Protein AF-A0AAN1WG29-F1 (afdb_monomer)

Solvent-accessible surface area (backbone atoms only — not comparable to full-atom values): 11960 Å² total; per-residue (Å²): 132,58,78,64,59,59,53,51,53,55,51,52,48,54,50,50,53,50,53,50,51,53,50,54,50,50,54,51,52,54,52,49,53,51,50,51,51,51,52,50,51,51,46,50,51,45,47,48,24,42,68,59,35,37,41,53,46,34,52,52,52,53,50,47,53,57,53,48,54,52,50,38,54,74,70,43,64,96,60,71,86,59,70,84,28,89,95,60,60,64,52,74,68,47,50,49,51,48,54,50,44,40,66,72,49,50,48,60,52,44,53,50,46,50,47,37,54,70,76,34,55,85,53,54,88,57,99,60,87,55,65,43,59,52,41,40,48,47,18,54,57,32,34,54,64,41,53,55,36,47,76,73,71,43,69,92,58,90,71,42,84,38,69,80,47,75,60,33,55,59,52,30,48,53,51,39,53,51,44,55,52,49,50,34,45,43,96,61,76,49,76,86,70,64,84,79,74,80,79,68,83,86,80,74,76,89,85,132

pLDDT: mean 89.12, std 15.4, range [35.44, 98.69]

Radius of gyration: 30.15 Å; Cα contacts (8 Å, |Δi|>4): 117; chains: 1; bounding box: 68×54×98 Å

Organism: NCBI:txid2721545

Foldseek 3Di:
DDPVVVVVVVVVVVVVVVVVVVVVVVVVVVVVVVVVVVLVVLLVLLVCLCPQALVLLLVLVVCVVVVLVVLCCVLPNPPDNDQDDPVDGHDPVSLVSLQCCCVPRVLVSLVVNLCSCVVVVVSDPDPDDDPLSVLSNQQSVQCPVVVVCVVVVRNVDRGGPGDNRPVNNVVSVVVSVVSVVVSCVSVPVDDDPDPVPPPDDDPPDDDD

Mean predicted aligned error: 9.09 Å

Secondary structure (DSSP, 8-state):
--HHHHHHHHHHHHHHHHHHHHHHHHHHHHHHHHHHHHHHHHHHHHHHIIIIIIHHHHHHHHHHHHHHHHHHHHHSTTS-S-SS-SSSPPPHHHHHHHHHHIIIIIHHHHHHHHHHHHHSGGG-SSSS--HHHHHHHHHHHHHHHHHHHHHTT--S--S-SS---THHHHHHHHHHHHHHHHHHHTTTSS----GGGS----------

Nearest PDB structures (foldseek):
  3ja6-assembly1_I  TM=2.939E-01  e=7.516E+00  Escherichia coli
  7tdz-assembly1_P  TM=1.877E-01  e=9.226E+00  Xenopus laevis

Structure (mmCIF, N/CA/C/O backbone):
data_AF-A0AAN1WG29-F1
#
_entry.id   AF-A0AAN1WG29-F1
#
loop_
_atom_site.group_PDB
_atom_site.id
_atom_site.type_symbol
_atom_site.label_atom_id
_atom_site.label_alt_id
_atom_site.label_comp_id
_atom_site.label_asym_id
_atom_site.label_entity_id
_atom_site.label_seq_id
_atom_site.pdbx_PDB_ins_code
_atom_site.Cartn_x
_atom_site.Cartn_y
_atom_site.Cartn_z
_atom_site.occupancy
_atom_site.B_iso_or_equiv
_atom_site.auth_seq_id
_atom_site.auth_comp_id
_atom_site.auth_asym_id
_atom_site.auth_atom_id
_atom_site.pdbx_PDB_model_num
ATOM 1 N N . MET A 1 1 ? -47.531 -7.592 65.667 1.00 59.31 1 MET A N 1
ATOM 2 C CA . MET A 1 1 ? -46.263 -8.022 65.046 1.00 59.31 1 MET A CA 1
ATOM 3 C C . MET A 1 1 ? -45.333 -8.405 66.181 1.00 59.31 1 MET A C 1
ATOM 5 O O . MET A 1 1 ? -45.176 -7.581 67.075 1.00 59.31 1 MET A O 1
ATOM 9 N N . SER A 1 2 ? -44.831 -9.638 66.239 1.00 76.25 2 SER A N 1
ATOM 10 C CA . SER A 1 2 ? -43.888 -10.025 67.298 1.00 76.25 2 SER A CA 1
ATOM 11 C C . SER A 1 2 ? -42.500 -9.435 67.002 1.00 76.25 2 SER A C 1
ATOM 13 O O . SER A 1 2 ? -42.156 -9.240 65.839 1.00 76.25 2 SER A O 1
ATOM 15 N N . ASP A 1 3 ? -41.681 -9.167 68.024 1.00 77.56 3 ASP A N 1
ATOM 16 C CA . ASP A 1 3 ? -40.286 -8.689 67.878 1.00 77.56 3 ASP A CA 1
ATOM 17 C C . ASP A 1 3 ? -39.428 -9.622 66.986 1.00 77.56 3 ASP A C 1
ATOM 19 O O . ASP A 1 3 ? -38.442 -9.218 66.369 1.00 77.56 3 ASP A O 1
ATOM 23 N N . ASN A 1 4 ? -39.844 -10.885 66.857 1.00 77.00 4 ASN A N 1
ATOM 24 C CA . ASN A 1 4 ? -39.218 -11.862 65.975 1.00 77.00 4 ASN A CA 1
ATOM 25 C C . ASN A 1 4 ? -39.507 -11.570 64.492 1.00 77.00 4 ASN A C 1
ATOM 27 O O . ASN A 1 4 ? -38.593 -11.597 63.669 1.00 77.00 4 ASN A O 1
ATOM 31 N N . ASP A 1 5 ? -40.747 -11.204 64.154 1.00 79.69 5 ASP A N 1
ATOM 32 C CA . ASP A 1 5 ? -41.143 -10.835 62.787 1.00 79.69 5 ASP A CA 1
ATOM 33 C C . ASP A 1 5 ? -40.380 -9.592 62.308 1.00 79.69 5 ASP A C 1
ATOM 35 O O . ASP A 1 5 ? -39.986 -9.503 61.142 1.00 79.69 5 ASP A O 1
ATOM 39 N N . GLU A 1 6 ? -40.112 -8.652 63.225 1.00 82.00 6 GLU A N 1
ATOM 40 C CA . GLU A 1 6 ? -39.342 -7.444 62.933 1.00 82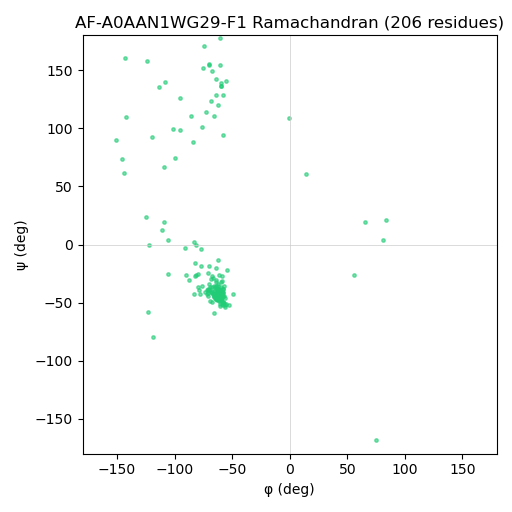.00 6 GLU A CA 1
ATOM 41 C C . GLU A 1 6 ? -37.874 -7.758 62.576 1.00 82.00 6 GLU A C 1
ATOM 43 O O . GLU A 1 6 ? -37.295 -7.176 61.655 1.00 82.00 6 GLU A O 1
ATOM 48 N N . LYS A 1 7 ? -37.260 -8.715 63.273 1.00 83.38 7 LYS A N 1
ATOM 49 C CA . LYS A 1 7 ? -35.884 -9.150 62.987 1.00 83.38 7 LYS A CA 1
ATOM 50 C C . LYS A 1 7 ? -35.804 -9.927 61.673 1.00 83.38 7 LYS A C 1
ATOM 52 O O . LYS A 1 7 ? -34.864 -9.722 60.903 1.00 83.38 7 LYS A O 1
ATOM 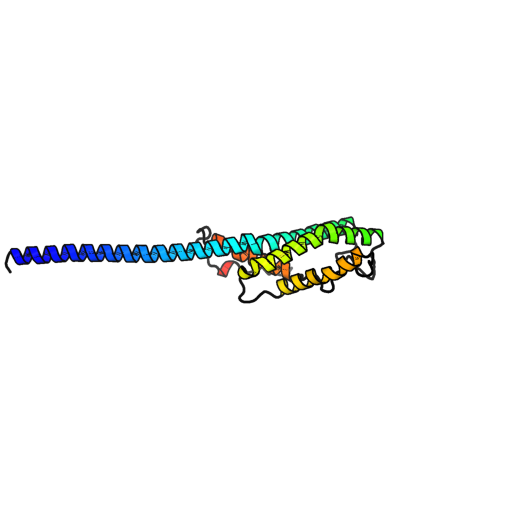57 N N . HIS A 1 8 ? -36.805 -10.759 61.379 1.00 85.12 8 HIS A N 1
ATOM 58 C CA . HIS A 1 8 ? -36.848 -11.547 60.148 1.00 85.12 8 HIS A CA 1
ATOM 59 C C . HIS A 1 8 ? -36.956 -10.680 58.882 1.00 85.12 8 HIS A C 1
ATOM 61 O O . HIS A 1 8 ? -36.189 -10.906 57.945 1.00 85.12 8 HIS A O 1
ATOM 67 N N . TRP A 1 9 ? -37.821 -9.655 58.833 1.00 86.50 9 TRP A N 1
ATOM 68 C CA . TRP A 1 9 ? -37.918 -8.818 57.621 1.00 86.50 9 TRP A CA 1
ATOM 69 C C . TRP A 1 9 ? -36.668 -7.949 57.403 1.00 86.50 9 TRP A C 1
ATOM 71 O O . TRP A 1 9 ? -36.206 -7.827 56.269 1.00 86.50 9 TRP A O 1
ATOM 81 N N . LYS A 1 10 ? -36.063 -7.406 58.474 1.00 89.31 10 LYS A N 1
ATOM 82 C CA . LYS A 1 10 ? -34.800 -6.646 58.389 1.00 89.31 10 LYS A CA 1
ATOM 83 C C . LYS A 1 10 ? -33.668 -7.500 57.813 1.00 89.31 10 LYS A C 1
ATOM 85 O O . LYS A 1 10 ? -32.910 -7.030 56.964 1.00 89.31 10 LYS A O 1
ATOM 90 N N . PHE A 1 11 ? -33.585 -8.764 58.227 1.00 91.31 11 PHE A N 1
ATOM 91 C CA . PHE A 1 11 ? -32.620 -9.724 57.693 1.00 91.31 11 PHE A CA 1
ATOM 92 C C . PHE A 1 11 ? -32.862 -10.027 56.206 1.00 91.31 11 PHE A C 1
ATOM 94 O O . PHE A 1 11 ? -31.927 -9.962 55.406 1.00 91.31 11 PHE A O 1
ATOM 101 N N . ILE A 1 12 ? -34.118 -10.273 55.813 1.00 92.69 12 ILE A N 1
ATOM 102 C CA . ILE A 1 12 ? -34.494 -10.517 54.409 1.00 92.69 12 ILE A CA 1
ATOM 103 C C . ILE A 1 12 ? -34.131 -9.318 53.527 1.00 92.69 12 ILE A C 1
ATOM 105 O O . ILE A 1 12 ? -33.589 -9.504 52.435 1.00 92.69 12 ILE A O 1
ATOM 109 N N . ILE A 1 13 ? -34.371 -8.090 53.994 1.00 93.81 13 ILE A N 1
ATOM 110 C CA . ILE A 1 13 ? -33.994 -6.883 53.250 1.00 93.81 13 ILE A CA 1
ATOM 111 C C . ILE A 1 13 ? -32.486 -6.772 53.098 1.00 93.81 13 ILE A C 1
ATOM 113 O O . ILE A 1 13 ? -32.018 -6.507 51.995 1.00 93.81 13 ILE A O 1
ATOM 117 N N . SER A 1 14 ? -31.716 -6.996 54.162 1.00 94.12 14 SER A N 1
ATOM 118 C CA . SER A 1 14 ? -30.255 -6.912 54.096 1.00 94.12 14 SER A CA 1
ATOM 119 C C . SER A 1 14 ? -29.667 -7.895 53.074 1.00 94.12 14 SER A C 1
ATOM 121 O O . SER A 1 14 ? -28.837 -7.505 52.245 1.00 94.12 14 SER A O 1
ATOM 123 N N . ILE A 1 15 ? -30.152 -9.141 53.059 1.00 95.38 15 ILE A N 1
ATOM 124 C CA . ILE A 1 15 ? -29.756 -10.136 52.052 1.00 95.38 15 ILE A CA 1
ATOM 125 C C . ILE A 1 15 ? -30.181 -9.688 50.655 1.00 95.38 15 ILE A C 1
ATOM 127 O O . ILE A 1 15 ? -29.366 -9.712 49.736 1.00 95.38 15 ILE A O 1
ATOM 131 N N . SER A 1 16 ? -31.428 -9.242 50.495 1.00 94.00 16 SER A N 1
ATOM 132 C CA . SER A 1 16 ? -31.955 -8.805 49.197 1.00 94.00 16 SER A CA 1
ATOM 133 C C . SER A 1 16 ? -31.134 -7.652 48.619 1.00 94.00 16 SER A C 1
ATOM 135 O O . SER A 1 16 ? -30.743 -7.699 47.457 1.00 94.00 16 SER A O 1
ATOM 137 N N . VAL A 1 17 ? -30.794 -6.654 49.440 1.00 95.62 17 VAL A N 1
ATOM 138 C CA . VAL A 1 17 ? -29.927 -5.531 49.051 1.00 95.62 17 VAL A CA 1
ATOM 139 C C . VAL A 1 17 ? -28.546 -6.032 48.627 1.00 95.62 17 VAL A C 1
ATOM 141 O O . VAL A 1 17 ? -28.038 -5.606 47.594 1.00 95.62 17 VAL A O 1
ATOM 144 N N . THR A 1 18 ? -27.959 -6.970 49.372 1.00 95.38 18 THR A N 1
ATOM 145 C CA . THR A 1 18 ? -26.638 -7.536 49.052 1.00 95.38 18 THR A CA 1
ATOM 146 C C . THR A 1 18 ? -26.654 -8.287 47.720 1.00 95.38 18 THR A C 1
ATOM 148 O O . THR A 1 18 ? -25.775 -8.081 46.885 1.00 95.38 18 THR A O 1
ATOM 151 N N . VAL A 1 19 ? -27.675 -9.116 47.487 1.00 96.12 19 VAL A N 1
ATOM 152 C CA . VAL A 1 19 ? -27.849 -9.869 46.236 1.00 96.12 19 VAL A CA 1
ATOM 153 C C . VAL A 1 19 ? -28.052 -8.923 45.054 1.00 96.12 19 VAL A C 1
ATOM 155 O O . VAL A 1 19 ? -27.412 -9.098 44.019 1.00 96.12 19 VAL A O 1
ATOM 158 N N . ILE A 1 20 ? -28.887 -7.891 45.212 1.00 96.44 20 ILE A N 1
ATOM 159 C CA . ILE A 1 20 ? -29.123 -6.886 44.168 1.00 96.44 20 ILE A CA 1
ATOM 160 C C . ILE A 1 20 ? -27.830 -6.131 43.847 1.00 96.44 20 ILE A C 1
ATOM 162 O O . ILE A 1 20 ? -27.490 -5.985 42.677 1.00 96.44 20 ILE A O 1
ATOM 166 N N . LEU A 1 21 ? -27.075 -5.692 44.858 1.00 95.50 21 LEU A N 1
ATOM 167 C CA . LEU A 1 21 ? -25.802 -4.997 44.651 1.00 95.50 21 LEU A CA 1
ATOM 168 C C . LEU A 1 21 ? -24.771 -5.884 43.946 1.00 95.50 21 LEU A C 1
ATOM 170 O O . LEU A 1 21 ? -24.127 -5.428 43.002 1.00 95.50 21 LEU A O 1
ATOM 174 N N . ALA A 1 22 ? -24.645 -7.148 44.356 1.00 95.12 22 ALA A N 1
ATOM 175 C CA . ALA A 1 22 ? -23.754 -8.106 43.707 1.00 95.12 22 ALA A CA 1
ATOM 176 C C . ALA A 1 22 ? -24.146 -8.340 42.238 1.00 95.12 22 ALA A C 1
ATOM 178 O O . ALA A 1 22 ? -23.285 -8.337 41.358 1.00 95.12 22 ALA A O 1
ATOM 179 N N . PHE A 1 23 ? -25.445 -8.478 41.957 1.00 95.88 23 PHE A N 1
ATOM 180 C CA . PHE A 1 23 ? -25.958 -8.657 40.601 1.00 95.88 23 PHE A CA 1
ATOM 181 C C . PHE A 1 23 ? -25.735 -7.416 39.724 1.00 95.88 23 PHE A C 1
ATOM 183 O O . PHE A 1 23 ? -25.248 -7.535 38.600 1.00 95.88 23 PHE A O 1
ATOM 190 N N . CYS A 1 24 ? -26.007 -6.217 40.245 1.00 95.81 24 CYS A N 1
ATOM 191 C CA . CYS A 1 24 ? -25.723 -4.957 39.556 1.00 95.81 24 CYS A CA 1
ATOM 192 C C . CYS A 1 24 ? -24.225 -4.790 39.265 1.00 95.81 24 CYS A C 1
ATOM 194 O O . CYS A 1 24 ? -23.859 -4.406 38.154 1.00 95.81 24 CYS A O 1
ATOM 196 N N . GLY A 1 25 ? -23.359 -5.117 40.230 1.00 93.50 25 GLY A N 1
ATOM 197 C CA . GLY A 1 25 ? -21.908 -5.112 40.043 1.00 93.50 25 GLY A CA 1
ATOM 198 C C . GLY A 1 25 ? -21.469 -6.072 38.937 1.00 93.50 25 GLY A C 1
ATOM 199 O O . GLY A 1 25 ? -20.725 -5.679 38.042 1.00 93.50 25 GLY A O 1
ATOM 200 N N . TYR A 1 26 ? -22.001 -7.297 38.933 1.00 94.94 26 TYR A N 1
ATOM 201 C CA . TYR A 1 26 ? -21.732 -8.281 37.884 1.00 94.94 26 TYR A CA 1
ATOM 202 C C . TYR A 1 26 ? -22.161 -7.791 36.492 1.00 94.94 26 TYR A C 1
ATOM 204 O O . TYR A 1 26 ? -21.373 -7.872 35.549 1.00 94.94 26 TYR A O 1
ATOM 212 N N . LEU A 1 27 ? -23.373 -7.237 36.356 1.00 93.50 27 LEU A N 1
ATOM 213 C CA . LEU A 1 27 ? -23.856 -6.686 35.083 1.00 93.50 27 LEU A CA 1
ATOM 214 C C . LEU A 1 27 ? -22.992 -5.519 34.591 1.00 93.50 27 LEU A C 1
ATOM 216 O O . LEU A 1 27 ? -22.697 -5.435 33.398 1.00 93.50 27 LEU A O 1
ATOM 220 N N . TYR A 1 28 ? -22.564 -4.640 35.501 1.00 93.44 28 TYR A N 1
ATOM 221 C CA . TYR A 1 28 ? -21.650 -3.546 35.183 1.00 93.44 28 TYR A CA 1
ATOM 222 C C . TYR A 1 28 ? -20.311 -4.076 34.655 1.00 93.44 28 TYR A C 1
ATOM 224 O O . TYR A 1 28 ? -19.882 -3.686 33.569 1.00 93.44 28 TYR A O 1
ATOM 232 N N . THR A 1 29 ? -19.681 -5.017 35.366 1.00 92.44 29 THR A N 1
ATOM 233 C CA . THR A 1 29 ? -18.407 -5.619 34.948 1.00 92.44 29 THR A CA 1
ATOM 234 C C . THR A 1 29 ? -18.533 -6.374 33.627 1.00 92.44 29 THR A C 1
ATOM 236 O O . THR A 1 29 ? -17.649 -6.269 32.781 1.00 92.44 29 THR A O 1
ATOM 239 N N . TRP A 1 30 ? -19.630 -7.101 33.407 1.00 89.50 30 TRP A N 1
ATOM 240 C CA . TRP A 1 30 ? -19.868 -7.814 32.152 1.00 89.50 30 TRP A CA 1
ATOM 241 C C . TRP A 1 30 ? -19.997 -6.858 30.960 1.00 89.50 30 TRP A C 1
ATOM 243 O O . TRP A 1 30 ? -19.366 -7.077 29.925 1.00 89.50 30 TRP A O 1
ATOM 253 N N . ASN A 1 31 ? -20.755 -5.769 31.108 1.00 86.62 31 ASN A N 1
ATOM 254 C CA . ASN A 1 31 ? -20.873 -4.747 30.067 1.00 86.62 31 ASN A CA 1
ATOM 255 C C . ASN A 1 31 ? -19.537 -4.045 29.801 1.00 86.62 31 ASN A C 1
ATOM 257 O O . ASN A 1 31 ? -19.167 -3.861 28.641 1.00 86.62 31 ASN A O 1
ATOM 261 N N . GLN A 1 32 ? -18.787 -3.710 30.855 1.00 87.31 32 GLN A N 1
ATOM 262 C CA . GLN A 1 32 ? -17.455 -3.121 30.730 1.00 87.31 32 GLN A CA 1
ATOM 263 C C . GLN A 1 32 ? -16.508 -4.053 29.963 1.00 87.31 32 GLN A C 1
ATOM 265 O O . GLN A 1 32 ? -15.900 -3.633 28.984 1.00 87.31 32 GLN A O 1
ATOM 270 N N . ALA A 1 33 ? -16.464 -5.338 30.326 1.00 88.00 33 ALA A N 1
ATOM 271 C CA . ALA A 1 33 ? -15.625 -6.328 29.656 1.00 88.00 33 ALA A CA 1
ATOM 272 C C . ALA A 1 33 ? -15.968 -6.476 28.164 1.00 88.00 33 ALA A C 1
ATOM 274 O O . ALA A 1 33 ? -15.073 -6.615 27.331 1.00 88.00 33 ALA A O 1
ATOM 275 N N . ARG A 1 34 ? -17.258 -6.412 27.800 1.00 87.94 34 ARG A N 1
ATOM 276 C CA . ARG A 1 34 ? -17.683 -6.433 26.390 1.00 87.94 34 ARG A CA 1
ATOM 277 C C . ARG A 1 34 ? -17.251 -5.176 25.639 1.00 87.94 34 ARG A C 1
ATOM 279 O O . ARG A 1 34 ? -16.792 -5.296 24.505 1.00 87.94 34 ARG A O 1
ATOM 286 N N . ASN A 1 35 ? -17.377 -4.003 26.256 1.00 86.06 35 ASN A N 1
ATOM 287 C CA . ASN A 1 35 ? -16.953 -2.739 25.655 1.00 86.06 35 ASN A CA 1
ATOM 288 C C . ASN A 1 35 ? -15.436 -2.705 25.439 1.00 86.06 35 ASN A C 1
ATOM 290 O O . ASN A 1 35 ? -14.986 -2.372 24.343 1.00 86.06 35 ASN A O 1
ATOM 294 N N . ASP A 1 36 ? -14.660 -3.130 26.438 1.00 86.62 36 ASP A N 1
ATOM 295 C CA . ASP A 1 36 ? -13.201 -3.214 26.349 1.00 86.62 36 ASP A CA 1
ATOM 296 C C . ASP A 1 36 ? -12.777 -4.204 25.256 1.00 86.62 36 ASP A C 1
ATOM 298 O O . ASP A 1 36 ? -11.907 -3.897 24.441 1.00 86.62 36 ASP A O 1
ATOM 302 N N . ALA A 1 37 ? -13.438 -5.365 25.167 1.00 89.56 37 ALA A N 1
ATOM 303 C CA . ALA A 1 37 ? -13.175 -6.347 24.118 1.00 89.56 37 ALA A CA 1
ATOM 304 C C . ALA A 1 37 ? -13.463 -5.793 22.713 1.00 89.56 37 ALA A C 1
ATOM 306 O O . ALA A 1 37 ? -12.648 -5.965 21.807 1.00 89.56 37 ALA A O 1
ATOM 307 N N . GLN A 1 38 ? -14.589 -5.097 22.521 1.00 89.19 38 GLN A N 1
ATOM 308 C CA . GLN A 1 38 ? -14.923 -4.472 21.237 1.00 89.19 38 GLN A CA 1
ATOM 309 C C . GLN A 1 38 ? -13.931 -3.373 20.860 1.00 89.19 38 GLN A C 1
ATOM 311 O O . GLN A 1 38 ? -13.501 -3.293 19.710 1.00 89.19 38 GLN A O 1
ATOM 316 N N . TYR A 1 39 ? -13.558 -2.533 21.822 1.00 89.12 39 TYR A N 1
ATOM 317 C CA . TYR A 1 39 ? -12.605 -1.454 21.610 1.00 89.12 39 TYR A CA 1
ATOM 318 C C . TYR A 1 39 ? -11.221 -1.985 21.234 1.00 89.12 39 TYR A C 1
ATOM 320 O O . TYR A 1 39 ? -10.634 -1.539 20.247 1.00 89.12 39 TYR A O 1
ATOM 328 N N . ASN A 1 40 ? -10.736 -2.987 21.969 1.00 90.94 40 ASN A N 1
ATOM 329 C CA . ASN A 1 40 ? -9.460 -3.636 21.696 1.00 90.94 40 ASN A CA 1
ATOM 330 C C . ASN A 1 40 ? -9.473 -4.338 20.335 1.00 90.94 40 ASN A C 1
ATOM 332 O O . ASN A 1 40 ? -8.523 -4.184 19.576 1.00 90.94 40 ASN A O 1
ATOM 336 N N . ALA A 1 41 ? -10.562 -5.026 19.977 1.00 94.75 41 ALA A N 1
ATOM 337 C CA . ALA A 1 41 ? -10.699 -5.653 18.664 1.00 94.75 41 ALA A CA 1
ATOM 338 C C . ALA A 1 41 ? -10.674 -4.625 17.519 1.00 94.75 41 ALA A C 1
ATOM 340 O O . ALA A 1 41 ? -10.025 -4.849 16.499 1.00 94.75 41 ALA A O 1
ATOM 341 N N . GLN A 1 42 ? -11.337 -3.474 17.684 1.00 95.06 42 GLN A N 1
ATOM 342 C CA . GLN A 1 42 ? -11.293 -2.396 16.691 1.00 95.06 42 GLN A CA 1
ATOM 343 C C . GLN A 1 42 ? -9.901 -1.777 16.571 1.00 95.06 42 GLN A C 1
ATOM 345 O O . GLN A 1 42 ? -9.450 -1.502 15.459 1.00 95.06 42 GLN A O 1
ATOM 350 N N . LEU A 1 43 ? -9.225 -1.539 17.697 1.00 96.00 43 LEU A N 1
ATOM 351 C CA . LEU A 1 43 ? -7.877 -0.983 17.695 1.00 96.00 43 LEU A CA 1
ATOM 352 C C . LEU A 1 43 ? -6.895 -1.949 17.036 1.00 96.00 43 LEU A C 1
ATOM 354 O O . LEU A 1 43 ? -6.110 -1.523 16.193 1.00 96.00 43 LEU A O 1
ATOM 358 N N . GLU A 1 44 ? -6.985 -3.234 17.368 1.00 97.25 44 GLU A N 1
ATOM 359 C CA . GLU A 1 44 ? -6.149 -4.270 16.769 1.00 97.25 44 GLU A CA 1
ATOM 360 C C . GLU A 1 44 ? -6.373 -4.352 15.265 1.00 97.25 44 GLU A C 1
ATOM 362 O O . GLU A 1 44 ? -5.422 -4.286 14.491 1.00 97.25 44 GLU A O 1
ATOM 367 N N . ARG A 1 45 ? -7.638 -4.354 14.833 1.00 97.88 45 ARG A N 1
ATOM 368 C CA . ARG A 1 45 ? -7.973 -4.339 13.412 1.00 97.88 45 ARG A CA 1
ATOM 369 C C . ARG A 1 45 ? -7.354 -3.140 12.695 1.00 97.88 45 ARG A C 1
ATOM 371 O O . ARG A 1 45 ? -6.686 -3.320 11.683 1.00 97.88 45 ARG A O 1
ATOM 378 N N . VAL A 1 46 ? -7.523 -1.929 13.226 1.00 98.38 46 VAL A N 1
ATOM 379 C CA . VAL A 1 46 ? -6.943 -0.707 12.641 1.00 98.38 46 VAL A CA 1
ATOM 380 C C . VAL A 1 46 ? -5.413 -0.764 12.624 1.00 98.38 46 VAL A C 1
ATOM 382 O O . VAL A 1 46 ? -4.791 -0.323 11.656 1.00 98.38 46 VAL A O 1
ATOM 385 N N . ASN A 1 47 ? -4.793 -1.318 13.667 1.00 98.31 47 ASN A N 1
ATOM 386 C CA . ASN A 1 47 ? -3.347 -1.500 13.730 1.00 98.31 47 ASN A CA 1
ATOM 387 C C . ASN A 1 47 ? -2.857 -2.449 12.638 1.00 98.31 47 ASN A C 1
ATOM 389 O O . ASN A 1 47 ? -1.911 -2.091 11.939 1.00 98.31 47 ASN A O 1
ATOM 393 N N . SER A 1 48 ? -3.507 -3.598 12.441 1.00 98.56 48 SER A N 1
ATOM 394 C CA . SER A 1 48 ? -3.183 -4.524 11.351 1.00 98.56 48 SER A CA 1
ATOM 395 C C . SER A 1 48 ? -3.361 -3.852 9.992 1.00 98.56 48 SER A C 1
ATOM 397 O O . SER A 1 48 ? -2.443 -3.871 9.180 1.00 98.56 48 SER A O 1
ATOM 399 N N . GLN A 1 49 ? -4.469 -3.137 9.766 1.00 98.69 49 GLN A N 1
ATOM 400 C CA . GLN A 1 49 ? -4.702 -2.425 8.503 1.00 98.69 49 GLN A CA 1
ATOM 401 C C . GLN A 1 49 ? -3.598 -1.404 8.196 1.00 98.69 49 GLN A C 1
ATOM 403 O O . GLN A 1 49 ? -3.150 -1.291 7.056 1.00 98.69 49 GLN A O 1
ATOM 408 N N . LEU A 1 50 ? -3.127 -0.670 9.207 1.00 98.69 50 LEU A N 1
ATOM 409 C CA . LEU A 1 50 ? -2.022 0.278 9.063 1.00 98.69 50 LEU A CA 1
ATOM 410 C C . LEU A 1 50 ? -0.673 -0.414 8.867 1.00 98.69 50 LEU A C 1
ATOM 412 O O . LEU A 1 50 ? 0.123 0.031 8.047 1.00 98.69 50 LEU A O 1
ATOM 416 N N . LYS A 1 51 ? -0.391 -1.456 9.647 1.00 98.56 51 LYS A N 1
ATOM 417 C CA . LYS A 1 51 ? 0.922 -2.102 9.717 1.00 98.56 51 LYS A CA 1
ATOM 418 C C . LYS A 1 51 ? 1.177 -3.037 8.541 1.00 98.56 51 LYS A C 1
ATOM 420 O O . LYS A 1 51 ? 2.301 -3.092 8.057 1.00 98.56 51 LYS A O 1
ATOM 425 N N . GLU A 1 52 ? 0.159 -3.773 8.122 1.00 98.56 52 GLU A N 1
ATOM 426 C CA . GLU A 1 52 ? 0.297 -4.914 7.213 1.00 98.56 52 GLU A CA 1
ATOM 427 C C . GLU A 1 52 ? -0.198 -4.585 5.801 1.00 98.56 52 GLU A C 1
ATOM 429 O O . GLU A 1 52 ? 0.315 -5.150 4.842 1.00 98.56 52 GLU A O 1
ATOM 434 N N . PHE A 1 53 ? -1.116 -3.620 5.651 1.00 98.69 53 PHE A N 1
ATOM 435 C CA . PHE A 1 53 ? -1.712 -3.290 4.352 1.00 98.69 53 PHE A CA 1
ATOM 436 C C . PHE A 1 53 ? -1.443 -1.850 3.896 1.00 98.69 53 PHE A C 1
ATOM 438 O O . PHE A 1 53 ? -0.553 -1.595 3.082 1.00 98.69 53 PHE A O 1
ATOM 445 N N . TYR A 1 54 ? -2.190 -0.877 4.427 1.00 98.56 54 TYR A N 1
ATOM 446 C CA . TYR A 1 54 ? -2.209 0.490 3.903 1.00 98.56 54 TYR A CA 1
ATOM 447 C C . TYR A 1 54 ? -0.906 1.249 4.157 1.00 98.56 54 TYR A C 1
ATOM 449 O O . TYR A 1 54 ? -0.519 2.061 3.323 1.00 98.56 54 TYR A O 1
ATOM 457 N N . GLY A 1 55 ? -0.214 1.006 5.274 1.00 98.44 55 GLY A N 1
ATOM 458 C CA . GLY A 1 55 ? 1.073 1.648 5.556 1.00 98.44 55 GLY A CA 1
ATOM 459 C C . GLY A 1 55 ? 2.162 1.219 4.574 1.00 98.44 55 GLY A C 1
ATOM 460 O O . GLY A 1 55 ? 2.695 2.082 3.874 1.00 98.44 55 GLY A O 1
ATOM 461 N N . PRO A 1 56 ? 2.479 -0.086 4.472 1.00 98.50 56 PRO A N 1
ATOM 462 C CA . PRO A 1 56 ? 3.459 -0.582 3.511 1.00 98.50 56 PRO A CA 1
ATOM 463 C C . PRO A 1 56 ? 3.129 -0.208 2.063 1.00 98.50 56 PRO A C 1
ATOM 465 O O . PRO A 1 56 ? 4.010 0.294 1.366 1.00 98.50 56 PRO A O 1
ATOM 468 N N . LEU A 1 57 ? 1.875 -0.375 1.620 1.00 98.19 57 LEU A N 1
ATOM 469 C CA . LEU A 1 57 ? 1.475 -0.004 0.257 1.00 98.19 57 LEU A CA 1
ATOM 470 C C . LEU A 1 57 ? 1.659 1.491 -0.000 1.00 98.19 57 LEU A C 1
ATOM 472 O O . LEU A 1 57 ? 2.280 1.862 -0.995 1.00 98.19 57 LEU A O 1
ATOM 476 N N . TYR A 1 58 ? 1.188 2.353 0.906 1.00 98.25 58 TYR A N 1
ATOM 477 C CA . TYR A 1 58 ? 1.351 3.798 0.759 1.00 98.25 58 TYR A CA 1
ATOM 478 C C . TYR A 1 58 ? 2.832 4.186 0.658 1.00 98.25 58 TYR A C 1
ATOM 480 O O . TYR A 1 58 ? 3.227 4.856 -0.296 1.00 98.25 58 TYR A O 1
ATOM 488 N N . VAL A 1 59 ? 3.671 3.696 1.577 1.00 98.00 59 VAL A N 1
ATOM 489 C CA . VAL A 1 59 ? 5.115 3.980 1.580 1.00 98.00 59 VAL A CA 1
ATOM 490 C C . VAL A 1 59 ? 5.782 3.504 0.293 1.00 98.00 59 VAL A C 1
ATOM 492 O O . VAL A 1 59 ? 6.544 4.262 -0.301 1.00 98.00 59 VAL A O 1
ATOM 495 N N . LEU A 1 60 ? 5.494 2.281 -0.156 1.00 97.69 60 LEU A N 1
ATOM 496 C CA . LEU A 1 60 ? 6.079 1.739 -1.381 1.00 97.69 60 LEU A CA 1
ATOM 497 C C . LEU A 1 60 ? 5.664 2.557 -2.611 1.00 97.69 60 LEU A C 1
ATOM 499 O O . LEU A 1 60 ? 6.511 2.827 -3.458 1.00 97.69 60 LEU A O 1
ATOM 503 N N . THR A 1 61 ? 4.398 2.977 -2.708 1.00 96.31 61 THR A N 1
ATOM 504 C CA . THR A 1 61 ? 3.917 3.767 -3.858 1.00 96.31 61 THR A CA 1
ATOM 505 C C . THR A 1 61 ? 4.487 5.184 -3.890 1.00 96.31 61 THR A C 1
ATOM 507 O O . THR A 1 61 ? 4.862 5.664 -4.955 1.00 96.31 61 THR A O 1
ATOM 510 N N . GLU A 1 62 ? 4.624 5.848 -2.739 1.00 95.69 62 GLU A N 1
ATOM 511 C CA . GLU A 1 62 ? 5.251 7.175 -2.676 1.00 95.69 62 GLU A CA 1
ATOM 512 C C . GLU A 1 62 ? 6.764 7.105 -2.902 1.00 95.69 62 GLU A C 1
ATOM 514 O O . GLU A 1 62 ? 7.330 7.953 -3.591 1.00 95.69 62 GLU A O 1
ATOM 519 N N . ALA A 1 63 ? 7.431 6.086 -2.350 1.00 94.56 63 ALA A N 1
ATOM 520 C CA . ALA A 1 63 ? 8.853 5.873 -2.585 1.00 94.56 63 ALA A CA 1
ATOM 521 C C . ALA A 1 63 ? 9.139 5.592 -4.066 1.00 94.56 63 ALA A C 1
ATOM 523 O O . ALA A 1 63 ? 10.124 6.105 -4.594 1.00 94.56 63 ALA A O 1
ATOM 524 N N . GLU A 1 64 ? 8.281 4.820 -4.740 1.00 94.00 64 GLU A N 1
ATOM 525 C CA . GLU A 1 64 ? 8.397 4.551 -6.173 1.00 94.00 64 GLU A CA 1
ATOM 526 C C . GLU A 1 64 ? 8.320 5.845 -6.985 1.00 94.00 64 GLU A C 1
ATOM 528 O O . GLU A 1 64 ? 9.291 6.146 -7.680 1.00 94.00 64 GLU A O 1
ATOM 533 N N . GLU A 1 65 ? 7.288 6.670 -6.784 1.00 93.56 65 GLU A N 1
ATOM 534 C CA . GLU A 1 65 ? 7.139 7.959 -7.473 1.00 93.56 65 GLU A CA 1
ATOM 535 C C . GLU A 1 65 ? 8.362 8.862 -7.250 1.00 93.56 65 GLU A C 1
ATOM 537 O O . GLU A 1 65 ? 8.969 9.354 -8.203 1.00 93.56 65 GLU A O 1
ATOM 542 N N . LEU A 1 66 ? 8.757 9.074 -5.989 1.00 94.44 66 LEU A N 1
ATOM 543 C CA . LEU A 1 66 ? 9.879 9.956 -5.654 1.00 94.44 66 LEU A CA 1
ATOM 544 C C . LEU A 1 66 ? 11.184 9.460 -6.278 1.00 94.44 66 LEU A C 1
ATOM 546 O O . LEU A 1 66 ? 11.977 10.245 -6.800 1.00 94.44 66 LEU A O 1
ATOM 550 N N . SER A 1 67 ? 11.415 8.150 -6.229 1.00 94.62 67 SER A N 1
ATOM 551 C CA . SER A 1 67 ? 12.611 7.534 -6.791 1.00 94.62 67 SER A CA 1
ATOM 552 C C . SER A 1 67 ? 12.613 7.594 -8.324 1.00 94.62 67 SER A C 1
ATOM 554 O O . SER A 1 67 ? 13.650 7.878 -8.928 1.00 94.62 67 SER A O 1
ATOM 556 N N . PHE A 1 68 ? 11.444 7.441 -8.953 1.00 94.06 68 PHE A N 1
ATOM 557 C CA . PHE A 1 68 ? 11.264 7.562 -10.391 1.00 94.06 68 PHE A CA 1
ATOM 558 C C . PHE A 1 68 ? 11.523 8.990 -10.877 1.00 94.06 68 PHE A C 1
ATOM 560 O O . PHE A 1 68 ? 12.242 9.193 -11.856 1.00 94.06 68 PHE A O 1
ATOM 567 N N . GLU A 1 69 ? 11.034 10.001 -10.156 1.00 93.75 69 GLU A N 1
ATOM 568 C CA . GLU A 1 69 ? 11.332 11.401 -10.464 1.00 93.75 69 GLU A CA 1
ATOM 569 C C . GLU A 1 69 ? 12.839 11.695 -10.435 1.00 93.75 69 GLU A C 1
ATOM 571 O O . GLU A 1 69 ? 13.349 12.409 -11.302 1.00 93.75 69 GLU A O 1
ATOM 576 N N . GLN A 1 70 ? 13.575 11.135 -9.471 1.00 94.94 70 GLN A N 1
ATOM 577 C CA . GLN A 1 70 ? 15.033 11.289 -9.408 1.00 94.94 70 GLN A CA 1
ATOM 578 C C . GLN A 1 70 ? 15.738 10.552 -10.550 1.00 94.94 70 GLN A C 1
ATOM 580 O O . GLN A 1 70 ? 16.645 11.106 -11.175 1.00 94.94 70 GLN A O 1
ATOM 585 N N . PHE A 1 71 ? 15.282 9.341 -10.879 1.00 95.75 71 PHE A N 1
ATOM 586 C CA . PHE A 1 71 ? 15.774 8.595 -12.035 1.00 95.75 71 PHE A CA 1
ATOM 587 C C . PHE A 1 71 ? 15.606 9.393 -13.338 1.00 95.75 71 PHE A C 1
ATOM 589 O O . PHE A 1 71 ? 16.544 9.479 -14.138 1.00 95.75 71 PHE A O 1
ATOM 596 N N . LEU A 1 72 ? 14.450 10.034 -13.536 1.00 94.69 72 LEU A N 1
ATOM 597 C CA . LEU A 1 72 ? 14.195 10.879 -14.703 1.00 94.69 72 LEU A CA 1
ATOM 598 C C . LEU A 1 72 ? 15.089 12.118 -14.737 1.00 94.69 72 LEU A C 1
ATOM 600 O O . LEU A 1 72 ? 15.636 12.431 -15.792 1.00 94.69 72 LEU A O 1
ATOM 604 N N . LYS A 1 73 ? 15.289 12.800 -13.603 1.00 93.44 73 LYS A N 1
ATOM 605 C CA . LYS A 1 73 ? 16.193 13.963 -13.522 1.00 93.44 73 LYS A CA 1
ATOM 606 C C . LYS A 1 73 ? 17.620 13.615 -13.937 1.00 93.44 73 LYS A C 1
ATOM 608 O O . LYS A 1 73 ? 18.265 14.420 -14.601 1.00 93.44 73 LYS A O 1
ATOM 613 N N . HIS A 1 74 ? 18.094 12.428 -13.566 1.00 92.25 74 HIS A N 1
ATOM 614 C CA . HIS A 1 74 ? 19.441 11.977 -13.904 1.00 92.25 74 HIS A CA 1
ATOM 615 C C . HIS A 1 74 ? 19.553 11.487 -15.354 1.00 92.25 74 HIS A C 1
ATOM 617 O O . HIS A 1 74 ? 20.500 11.823 -16.056 1.00 92.25 74 HIS A O 1
ATOM 623 N N . THR A 1 75 ? 18.567 10.720 -15.822 1.00 92.38 75 THR A N 1
ATOM 624 C CA . THR A 1 75 ? 18.644 10.027 -17.119 1.00 92.38 75 THR A CA 1
ATOM 625 C C . THR A 1 75 ? 18.152 10.893 -18.283 1.00 92.38 75 THR A C 1
ATOM 627 O O . THR A 1 75 ? 18.598 10.729 -19.422 1.00 92.38 75 THR A O 1
ATOM 630 N N . ARG A 1 76 ? 17.203 11.803 -18.025 1.00 90.94 76 ARG A N 1
ATOM 631 C CA . ARG A 1 76 ? 16.506 12.624 -19.031 1.00 90.94 76 ARG A CA 1
ATOM 632 C C . ARG A 1 76 ? 16.201 14.050 -18.520 1.00 90.94 76 ARG A C 1
ATOM 634 O O . ARG A 1 76 ? 15.031 14.440 -18.445 1.00 90.94 76 ARG A O 1
ATOM 641 N N . PRO A 1 77 ? 17.221 14.862 -18.184 1.00 87.56 77 PRO A N 1
ATOM 642 C CA . PRO A 1 77 ? 17.005 16.210 -17.659 1.00 87.56 77 PRO A CA 1
ATOM 643 C C . PRO A 1 77 ? 16.236 17.092 -18.656 1.00 87.56 77 PRO A C 1
ATOM 645 O O . PRO A 1 77 ? 16.537 17.102 -19.847 1.00 87.56 77 PRO A O 1
ATOM 648 N N . ASN A 1 78 ? 15.258 17.858 -18.158 1.00 84.94 78 ASN A N 1
ATOM 649 C CA . ASN A 1 78 ? 14.419 18.799 -18.924 1.00 84.94 78 ASN A CA 1
ATOM 650 C C . ASN A 1 78 ? 13.487 18.174 -19.983 1.00 84.94 78 ASN A C 1
ATOM 652 O O . ASN A 1 78 ? 13.021 18.879 -20.874 1.00 84.94 78 ASN A O 1
ATOM 656 N N . GLN A 1 79 ? 13.182 16.872 -19.900 1.00 81.62 79 GLN A N 1
ATOM 657 C CA . GLN A 1 79 ? 12.359 16.171 -20.906 1.00 81.62 79 GLN A CA 1
ATOM 658 C C . GLN A 1 79 ? 10.970 15.735 -20.402 1.00 81.62 79 GLN A C 1
ATOM 660 O O . GLN A 1 79 ? 10.265 14.984 -21.077 1.00 81.62 79 GLN A O 1
ATOM 665 N N . GLY A 1 80 ? 10.548 16.245 -19.240 1.00 82.50 80 GLY A N 1
ATOM 666 C CA . GLY A 1 80 ? 9.253 15.936 -18.628 1.00 82.50 80 GLY A CA 1
ATOM 667 C C . GLY A 1 80 ? 9.190 14.541 -17.991 1.00 82.50 80 GLY A C 1
ATOM 668 O O . GLY A 1 80 ? 10.210 13.882 -17.804 1.00 82.50 80 GLY A O 1
ATOM 669 N N . ARG A 1 81 ? 7.975 14.096 -17.629 1.00 84.62 81 ARG A N 1
ATOM 670 C CA . ARG A 1 81 ? 7.749 12.797 -16.959 1.00 84.62 81 ARG A CA 1
ATOM 671 C C . ARG A 1 81 ? 7.712 11.590 -17.901 1.00 84.62 81 ARG A C 1
ATOM 673 O O . ARG A 1 81 ? 7.968 10.468 -17.475 1.00 84.62 81 ARG A O 1
ATOM 680 N N . ALA A 1 82 ? 7.350 11.790 -19.166 1.00 87.31 82 ALA A N 1
ATOM 681 C CA . ALA A 1 82 ? 7.179 10.691 -20.110 1.00 87.31 82 ALA A CA 1
ATOM 682 C C . ALA A 1 82 ? 8.541 10.171 -20.590 1.00 87.31 82 ALA A C 1
ATOM 684 O O . ALA A 1 82 ? 9.153 10.751 -21.485 1.00 87.31 82 ALA A O 1
ATOM 685 N N . PHE A 1 83 ? 8.999 9.049 -20.024 1.00 89.56 83 PHE A N 1
ATOM 686 C CA . PHE A 1 83 ? 10.253 8.427 -20.452 1.00 89.56 83 PHE A CA 1
ATOM 687 C C . PHE A 1 83 ? 10.201 7.953 -21.912 1.00 89.56 83 PHE A C 1
ATOM 689 O O . PHE A 1 83 ? 11.177 8.096 -22.641 1.00 89.56 83 PHE A O 1
ATOM 696 N N . TRP A 1 84 ? 9.068 7.409 -22.359 1.00 89.44 84 TRP A N 1
ATOM 697 C CA . TRP A 1 84 ? 8.861 6.937 -23.732 1.00 89.44 84 TRP A CA 1
ATOM 698 C C . TRP A 1 84 ? 8.086 7.981 -24.544 1.00 89.44 84 TRP A C 1
ATOM 700 O O . TRP A 1 84 ? 6.895 7.833 -24.795 1.00 89.44 84 TRP A O 1
ATOM 710 N N . ASN A 1 85 ? 8.760 9.070 -24.917 1.00 87.50 85 ASN A N 1
ATOM 711 C CA . ASN A 1 85 ? 8.177 10.162 -25.699 1.00 87.50 85 ASN A CA 1
ATOM 712 C C . ASN A 1 85 ? 8.467 9.980 -27.200 1.00 87.50 85 ASN A C 1
ATOM 714 O O . ASN A 1 85 ? 9.624 9.858 -27.587 1.00 87.50 85 ASN A O 1
ATOM 718 N N . VAL A 1 86 ? 7.437 9.998 -28.052 1.00 86.62 86 VAL A N 1
ATOM 719 C CA . VAL A 1 86 ? 7.587 9.834 -29.513 1.00 86.62 86 VAL A CA 1
ATOM 720 C C . VAL A 1 86 ? 8.363 10.992 -30.148 1.00 86.62 86 VAL A C 1
ATOM 722 O O . VAL A 1 86 ? 9.173 10.769 -31.041 1.00 86.62 86 VAL A O 1
ATOM 725 N N . ASN A 1 87 ? 8.166 12.216 -29.655 1.00 89.38 87 ASN A N 1
ATOM 726 C CA . ASN A 1 87 ? 8.841 13.412 -30.170 1.00 89.38 87 ASN A CA 1
ATOM 727 C C . ASN A 1 87 ? 10.295 13.512 -29.695 1.00 89.38 87 ASN A C 1
ATOM 729 O O . ASN A 1 87 ? 11.088 14.257 -30.262 1.00 89.38 87 ASN A O 1
ATOM 733 N N . ASN A 1 88 ? 10.641 12.788 -28.632 1.00 88.75 88 ASN A N 1
ATOM 734 C CA . ASN A 1 88 ? 11.981 12.755 -28.069 1.00 88.75 88 ASN A CA 1
ATOM 735 C C . ASN A 1 88 ? 12.269 11.346 -27.525 1.00 88.75 88 ASN A C 1
ATOM 737 O O . ASN A 1 88 ? 12.214 11.124 -26.309 1.00 88.75 88 ASN A O 1
ATOM 741 N N . PRO A 1 89 ? 12.498 10.355 -28.401 1.00 91.50 89 PRO A N 1
ATOM 742 C CA . PRO A 1 89 ? 12.665 8.969 -27.981 1.00 91.50 89 PRO A CA 1
ATOM 743 C C . PRO A 1 89 ? 13.959 8.787 -27.173 1.00 91.50 89 PRO A C 1
ATOM 745 O O . PRO A 1 89 ? 14.927 9.513 -27.394 1.00 91.50 89 PRO A O 1
ATOM 748 N N . PRO A 1 90 ? 14.004 7.847 -26.208 1.00 94.06 90 PRO A N 1
ATOM 749 C CA . PRO A 1 90 ? 15.237 7.565 -25.476 1.00 94.06 90 PRO A CA 1
ATOM 750 C C . PRO A 1 90 ? 16.308 7.014 -26.417 1.00 94.06 90 PRO A C 1
ATOM 752 O O . PRO A 1 90 ? 16.006 6.198 -27.291 1.00 94.06 90 PRO A O 1
ATOM 755 N N . ASN A 1 91 ? 17.561 7.409 -26.201 1.00 94.00 91 ASN A N 1
ATOM 756 C CA . ASN A 1 91 ? 18.706 6.772 -26.848 1.00 94.00 91 ASN A CA 1
ATOM 757 C C . ASN A 1 91 ? 18.998 5.389 -26.220 1.00 94.00 91 ASN A C 1
ATOM 759 O O . ASN A 1 91 ? 18.421 5.025 -25.195 1.00 94.00 91 ASN A O 1
ATOM 763 N N . GLU A 1 92 ? 19.894 4.600 -26.815 1.00 94.00 92 GLU A N 1
ATOM 764 C CA . GLU A 1 92 ? 20.168 3.233 -26.340 1.00 94.00 92 GLU A CA 1
ATOM 765 C C . GLU A 1 92 ? 20.724 3.161 -24.910 1.00 94.00 92 GLU A C 1
ATOM 767 O O . GLU A 1 92 ? 20.378 2.245 -24.159 1.00 94.00 92 GLU A O 1
ATOM 772 N N . GLU A 1 93 ? 21.525 4.142 -24.493 1.00 94.81 93 GLU A N 1
ATOM 773 C CA . GLU A 1 93 ? 22.043 4.225 -23.125 1.00 94.81 93 GLU A CA 1
ATOM 774 C C . GLU A 1 93 ? 20.910 4.463 -22.120 1.00 94.81 93 GLU A C 1
ATOM 776 O O . GLU A 1 93 ? 20.793 3.749 -21.124 1.00 94.81 93 GLU A O 1
ATOM 781 N N . GLN A 1 94 ? 19.999 5.386 -22.430 1.00 95.38 94 GLN A N 1
ATOM 782 C CA . GLN A 1 94 ? 18.810 5.662 -21.629 1.00 95.38 94 GLN A CA 1
ATOM 783 C C . GLN A 1 94 ? 17.890 4.439 -21.576 1.00 95.38 94 GLN A C 1
ATOM 785 O O . GLN A 1 94 ? 17.423 4.072 -20.499 1.00 95.38 94 GLN A O 1
ATOM 790 N N . LYS A 1 95 ? 17.656 3.749 -22.701 1.00 95.44 95 LYS A N 1
ATOM 791 C CA . LYS A 1 95 ? 16.866 2.503 -22.716 1.00 95.44 95 LYS A CA 1
ATOM 792 C C . LYS A 1 95 ? 17.502 1.425 -21.837 1.00 95.44 95 LYS A C 1
ATOM 794 O O . LYS A 1 95 ? 16.791 0.719 -21.124 1.00 95.44 95 LYS A O 1
ATOM 799 N N . LYS A 1 96 ? 18.832 1.295 -21.859 1.00 95.50 96 LYS A N 1
ATOM 800 C CA . LYS A 1 96 ? 19.563 0.375 -20.977 1.00 95.50 96 LYS A CA 1
ATOM 801 C C . LYS A 1 96 ? 19.396 0.769 -19.506 1.00 95.50 96 LYS A C 1
ATOM 803 O O . LYS A 1 96 ? 19.072 -0.098 -18.696 1.00 95.50 96 LYS A O 1
ATOM 808 N N . ALA A 1 97 ? 19.539 2.055 -19.183 1.00 96.19 97 ALA A N 1
ATOM 809 C CA . ALA A 1 97 ? 19.328 2.584 -17.837 1.00 96.19 97 ALA A CA 1
ATOM 810 C C . ALA A 1 97 ? 17.895 2.333 -17.340 1.00 96.19 97 ALA A C 1
ATOM 812 O O . ALA A 1 97 ? 17.710 1.905 -16.205 1.00 96.19 97 ALA A O 1
ATOM 813 N N . TRP A 1 98 ? 16.886 2.495 -18.202 1.00 95.94 98 TRP A N 1
ATOM 814 C CA . TRP A 1 98 ? 15.494 2.148 -17.904 1.00 95.94 98 TRP A CA 1
ATOM 815 C C . TRP A 1 98 ? 15.327 0.674 -17.550 1.00 95.94 98 TRP A C 1
ATOM 817 O O . TRP A 1 98 ? 14.753 0.353 -16.514 1.00 95.94 98 TRP A O 1
ATOM 827 N N . ARG A 1 99 ? 15.846 -0.242 -18.379 1.00 96.50 99 ARG A N 1
ATOM 828 C CA . ARG A 1 99 ? 15.733 -1.684 -18.102 1.00 96.50 99 ARG A CA 1
ATOM 829 C C . ARG A 1 99 ? 16.419 -2.062 -16.793 1.00 96.50 99 ARG A C 1
ATOM 831 O O . ARG A 1 99 ? 15.881 -2.873 -16.038 1.00 96.50 99 ARG A O 1
ATOM 838 N N . GLN A 1 100 ? 17.573 -1.459 -16.514 1.00 96.12 100 GLN A N 1
ATOM 839 C CA . GLN A 1 100 ? 18.286 -1.648 -15.254 1.00 96.12 100 GLN A CA 1
ATOM 840 C C . GLN A 1 100 ? 17.474 -1.120 -14.066 1.00 96.12 100 GLN A C 1
ATOM 842 O O . GLN A 1 100 ? 17.314 -1.843 -13.088 1.00 96.12 100 GLN A O 1
ATOM 847 N N . TRP A 1 101 ? 16.921 0.090 -14.166 1.00 96.69 101 TRP A N 1
ATOM 848 C CA . TRP A 1 101 ? 16.062 0.687 -13.144 1.00 96.69 101 TRP A CA 1
ATOM 849 C C . TRP A 1 101 ? 14.832 -0.174 -12.854 1.00 96.69 101 TRP A C 1
ATOM 851 O O . TRP A 1 101 ? 14.598 -0.553 -11.706 1.00 96.69 101 TRP A O 1
ATOM 861 N N . ILE A 1 102 ? 14.090 -0.549 -13.900 1.00 96.50 102 ILE A N 1
ATOM 862 C CA . ILE A 1 102 ? 12.894 -1.380 -13.764 1.00 96.50 102 ILE A CA 1
ATOM 863 C C . ILE A 1 102 ? 13.245 -2.702 -13.080 1.00 96.50 102 ILE A C 1
ATOM 865 O O . ILE A 1 102 ? 12.610 -3.066 -12.095 1.00 96.50 102 ILE A O 1
ATOM 869 N N . SER A 1 103 ? 14.285 -3.392 -13.552 1.00 96.62 103 SER A N 1
ATOM 870 C CA . SER A 1 103 ? 14.659 -4.710 -13.026 1.00 96.62 103 SER A CA 1
ATOM 871 C C . SER A 1 103 ? 15.186 -4.657 -11.590 1.00 96.62 103 SER A C 1
ATOM 873 O O . SER A 1 103 ? 14.930 -5.574 -10.817 1.00 96.62 103 SER A O 1
ATOM 875 N N . ALA A 1 104 ? 15.938 -3.612 -11.230 1.00 96.50 104 ALA A N 1
ATOM 876 C CA . ALA A 1 104 ? 16.609 -3.519 -9.934 1.00 96.50 104 ALA A CA 1
ATOM 877 C C . ALA A 1 104 ? 15.763 -2.849 -8.842 1.00 96.50 104 ALA A C 1
ATOM 879 O O . ALA A 1 104 ? 15.990 -3.109 -7.662 1.00 96.50 104 ALA A O 1
ATOM 880 N N . VAL A 1 105 ? 14.821 -1.976 -9.213 1.00 96.19 105 VAL A N 1
ATOM 881 C CA . VAL A 1 105 ? 14.075 -1.136 -8.262 1.00 96.19 105 VAL A CA 1
ATOM 882 C C . VAL A 1 105 ? 12.573 -1.346 -8.393 1.00 96.19 105 VAL A C 1
ATOM 884 O O . VAL A 1 105 ? 11.921 -1.743 -7.427 1.00 96.19 105 VAL A O 1
ATOM 887 N N . THR A 1 106 ? 12.018 -1.107 -9.582 1.00 95.69 106 THR A N 1
ATOM 888 C CA . THR A 1 106 ? 10.562 -1.087 -9.771 1.00 95.69 106 THR A CA 1
ATOM 889 C C . THR A 1 106 ? 9.937 -2.466 -9.587 1.00 95.69 106 THR A C 1
ATOM 891 O O . THR A 1 106 ? 8.996 -2.601 -8.812 1.00 95.69 106 THR A O 1
ATOM 894 N N . ILE A 1 107 ? 10.476 -3.503 -10.234 1.00 96.56 107 ILE A N 1
ATOM 895 C CA . ILE A 1 107 ? 9.922 -4.861 -10.150 1.00 96.56 107 ILE A CA 1
ATOM 896 C C . ILE A 1 107 ? 9.973 -5.423 -8.725 1.00 96.56 107 ILE A C 1
ATOM 898 O O . ILE A 1 107 ? 8.923 -5.850 -8.253 1.00 96.56 107 ILE A O 1
ATOM 902 N N . PRO A 1 108 ? 11.094 -5.351 -7.980 1.00 97.50 108 PRO A N 1
ATOM 903 C CA . PRO A 1 108 ? 11.101 -5.788 -6.584 1.00 97.50 108 PRO A CA 1
ATOM 904 C C . PRO A 1 108 ? 10.075 -5.062 -5.701 1.00 97.50 108 PRO A C 1
ATOM 906 O O . PRO A 1 108 ? 9.497 -5.660 -4.795 1.00 97.50 108 PRO A O 1
ATOM 909 N N . ASN A 1 109 ? 9.822 -3.771 -5.945 1.00 97.38 109 ASN A N 1
ATOM 910 C CA . ASN A 1 109 ? 8.787 -3.035 -5.217 1.00 97.38 109 ASN A CA 1
ATOM 911 C C . ASN A 1 109 ? 7.378 -3.485 -5.616 1.00 97.38 109 ASN A C 1
ATOM 913 O O . ASN A 1 109 ? 6.534 -3.672 -4.743 1.00 97.38 109 ASN A O 1
ATOM 917 N N . TYR A 1 110 ? 7.135 -3.699 -6.906 1.00 97.19 110 TYR A N 1
ATOM 918 C CA . TYR A 1 110 ? 5.866 -4.209 -7.417 1.00 97.19 110 TYR A CA 1
ATOM 919 C C . TYR A 1 110 ? 5.556 -5.614 -6.899 1.00 97.19 110 TYR A C 1
ATOM 921 O O . TYR A 1 110 ? 4.436 -5.856 -6.467 1.00 97.19 110 TYR A O 1
ATOM 929 N N . GLU A 1 111 ? 6.538 -6.513 -6.837 1.00 97.19 111 GLU A N 1
ATOM 930 C CA . GLU A 1 111 ? 6.364 -7.847 -6.248 1.00 97.19 111 GLU A CA 1
ATOM 931 C C . GLU A 1 111 ? 5.956 -7.764 -4.770 1.00 97.19 111 GLU A C 1
ATOM 933 O O . GLU A 1 111 ? 5.069 -8.495 -4.332 1.00 97.19 111 GLU A O 1
ATOM 938 N N . ARG A 1 112 ? 6.531 -6.828 -3.999 1.00 98.25 112 ARG A N 1
ATOM 939 C CA . ARG A 1 112 ? 6.106 -6.580 -2.609 1.00 98.25 112 ARG A CA 1
ATOM 940 C C . ARG A 1 112 ? 4.679 -6.044 -2.531 1.00 98.25 112 ARG A C 1
ATOM 942 O O . ARG A 1 112 ? 3.926 -6.487 -1.672 1.00 98.25 112 ARG A O 1
ATOM 949 N N . MET A 1 113 ? 4.305 -5.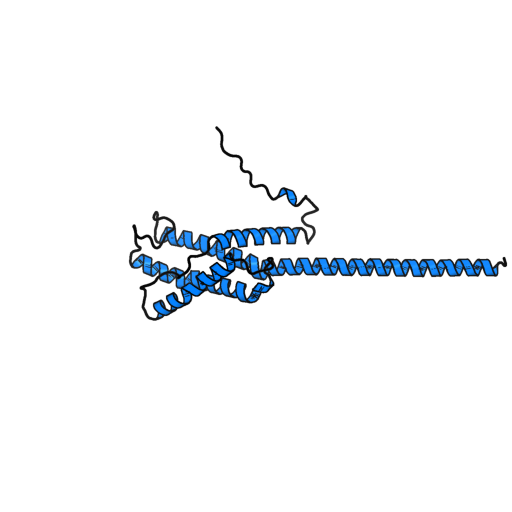106 -3.403 1.00 98.25 113 MET A N 1
ATOM 950 C CA . MET A 1 113 ? 2.938 -4.574 -3.450 1.00 98.25 113 MET A CA 1
ATOM 951 C C . MET A 1 113 ? 1.923 -5.667 -3.808 1.00 98.25 113 MET A C 1
ATOM 953 O O . MET A 1 113 ? 0.913 -5.795 -3.122 1.00 98.25 113 MET A O 1
ATOM 957 N N . GLU A 1 114 ? 2.205 -6.475 -4.837 1.00 97.31 114 GLU A N 1
ATOM 958 C CA . GLU A 1 114 ? 1.373 -7.617 -5.242 1.00 97.31 114 GLU A CA 1
ATOM 959 C C . GLU A 1 114 ? 1.226 -8.609 -4.081 1.00 97.31 114 GLU A C 1
ATOM 961 O O . GLU A 1 114 ? 0.115 -9.031 -3.769 1.00 97.31 114 GLU A O 1
ATOM 966 N N . LEU A 1 115 ? 2.322 -8.915 -3.378 1.00 98.19 115 LEU A N 1
ATOM 967 C CA . LEU A 1 115 ? 2.298 -9.805 -2.221 1.00 98.19 115 LEU A CA 1
ATOM 968 C C . LEU A 1 115 ? 1.420 -9.267 -1.085 1.00 98.19 115 LEU A C 1
ATOM 970 O O . LEU A 1 115 ? 0.613 -10.021 -0.549 1.00 98.19 115 LEU A O 1
ATOM 974 N N . ILE A 1 116 ? 1.538 -7.980 -0.743 1.00 98.56 116 ILE A N 1
ATOM 975 C CA . ILE A 1 116 ? 0.698 -7.355 0.288 1.00 98.56 116 ILE A CA 1
ATOM 976 C C . ILE A 1 116 ? -0.779 -7.433 -0.110 1.00 98.56 116 ILE A C 1
ATOM 978 O O . ILE A 1 116 ? -1.606 -7.847 0.697 1.00 98.56 116 ILE A O 1
ATOM 982 N N . ILE A 1 117 ? -1.112 -7.089 -1.358 1.00 97.88 117 ILE A N 1
ATOM 983 C CA . ILE A 1 117 ? -2.495 -7.136 -1.850 1.00 97.88 117 ILE A CA 1
ATOM 984 C C . ILE A 1 117 ? -3.065 -8.555 -1.740 1.00 97.88 117 ILE A C 1
ATOM 986 O O . ILE A 1 117 ? -4.197 -8.716 -1.297 1.00 97.88 117 ILE A O 1
ATOM 990 N N . LEU A 1 118 ? -2.285 -9.577 -2.101 1.00 96.50 118 LEU A N 1
ATOM 991 C CA . LEU A 1 118 ? -2.725 -10.974 -2.076 1.00 96.50 118 LEU A CA 1
ATOM 992 C C . LEU A 1 118 ? -2.818 -11.563 -0.663 1.00 96.50 118 L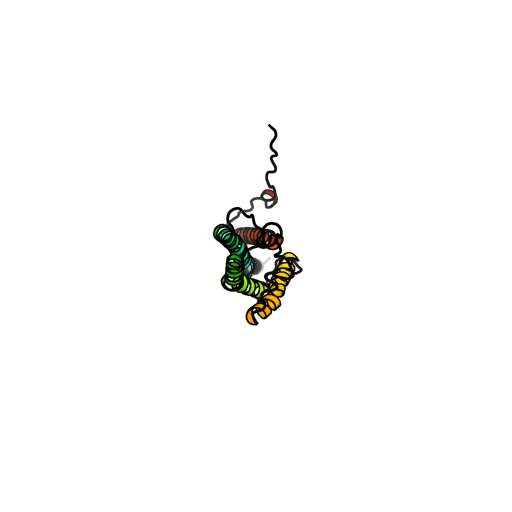EU A C 1
ATOM 994 O O . LEU A 1 118 ? -3.739 -12.324 -0.384 1.00 96.50 118 LEU A O 1
ATOM 998 N N . GLN A 1 119 ? -1.860 -11.262 0.216 1.00 97.75 119 GLN A N 1
ATOM 999 C CA . GLN A 1 119 ? -1.783 -11.868 1.553 1.00 97.75 119 GLN A CA 1
ATOM 1000 C C . GLN A 1 119 ? -2.688 -11.195 2.578 1.00 97.75 119 GLN A C 1
ATOM 1002 O O . GLN A 1 119 ? -3.092 -11.833 3.545 1.00 97.75 119 GLN A O 1
ATOM 1007 N N . HIS A 1 120 ? -2.984 -9.917 2.369 1.00 98.12 120 HIS A N 1
ATOM 1008 C CA . HIS A 1 120 ? -3.657 -9.067 3.340 1.00 98.12 120 HIS A CA 1
ATOM 1009 C C . HIS A 1 120 ? -4.921 -8.428 2.751 1.00 98.12 120 HIS A C 1
ATOM 1011 O O . HIS A 1 120 ? -5.368 -7.382 3.220 1.00 98.12 120 HIS A O 1
ATOM 1017 N N . SER A 1 121 ? -5.520 -9.036 1.718 1.00 96.56 121 SER A N 1
ATOM 1018 C CA . SER A 1 121 ? -6.770 -8.547 1.117 1.00 96.56 121 SER A CA 1
ATOM 1019 C C . SER A 1 121 ? -7.914 -8.484 2.125 1.00 96.56 121 SER A C 1
ATOM 1021 O O . SER A 1 121 ? -8.821 -7.671 1.977 1.00 96.56 121 SER A O 1
ATOM 1023 N N . ASP A 1 122 ? -7.874 -9.326 3.161 1.00 97.19 122 ASP A N 1
ATOM 1024 C CA . ASP A 1 122 ? -8.847 -9.289 4.241 1.00 97.19 122 ASP A CA 1
ATOM 1025 C C . ASP A 1 122 ? -8.820 -7.947 4.976 1.00 97.19 122 ASP A C 1
ATOM 1027 O O . ASP A 1 122 ? -9.851 -7.577 5.508 1.00 97.19 122 ASP A O 1
ATOM 1031 N N . LEU A 1 123 ? -7.700 -7.210 4.996 1.00 98.38 123 LEU A N 1
ATOM 1032 C CA . LEU A 1 123 ? -7.532 -5.926 5.689 1.00 98.38 123 LEU A CA 1
ATOM 1033 C C . LEU A 1 123 ? -8.079 -4.713 4.917 1.00 98.38 123 LEU A C 1
ATOM 1035 O O . LEU A 1 123 ? -8.029 -3.591 5.434 1.00 98.38 123 LEU A O 1
ATOM 1039 N N . ILE A 1 124 ? -8.631 -4.907 3.722 1.00 98.06 124 ILE A N 1
ATOM 1040 C CA . ILE A 1 124 ? -9.297 -3.844 2.959 1.00 98.06 124 ILE A CA 1
ATOM 1041 C C . ILE A 1 124 ? -10.481 -3.281 3.772 1.00 98.06 124 ILE A C 1
ATOM 1043 O O . ILE A 1 124 ? -11.167 -4.006 4.492 1.00 98.06 124 ILE A O 1
ATOM 1047 N N . ILE A 1 125 ? -10.648 -1.954 3.751 1.00 96.19 125 ILE A N 1
ATOM 1048 C CA . ILE A 1 125 ? -11.703 -1.252 4.509 1.00 96.19 125 ILE A CA 1
ATOM 1049 C C . ILE A 1 125 ? -13.044 -1.342 3.781 1.00 96.19 125 ILE A C 1
ATOM 1051 O O . ILE A 1 125 ? -14.091 -1.382 4.420 1.00 96.19 125 ILE A O 1
ATOM 1055 N N . GLU A 1 126 ? -12.997 -1.282 2.456 1.00 95.88 126 GLU A N 1
ATOM 1056 C CA . GLU A 1 126 ? -14.147 -1.383 1.573 1.00 95.88 126 GLU A CA 1
ATOM 1057 C C . GLU A 1 126 ? -14.743 -2.795 1.549 1.00 95.88 126 GLU A C 1
ATOM 1059 O O . GLU A 1 126 ? -14.042 -3.780 1.771 1.00 95.88 126 GLU A O 1
ATOM 1064 N N . ASP A 1 127 ? -16.035 -2.882 1.223 1.00 94.06 127 ASP A N 1
ATOM 1065 C CA . ASP A 1 127 ? -16.746 -4.162 1.106 1.00 94.06 127 ASP A CA 1
ATOM 1066 C C . ASP A 1 127 ? -16.236 -5.010 -0.076 1.00 94.06 127 ASP A C 1
ATOM 1068 O O . ASP A 1 127 ? -16.255 -6.237 -0.016 1.00 94.06 127 ASP A O 1
ATOM 1072 N N . ASP A 1 128 ? -15.736 -4.348 -1.125 1.00 94.31 128 ASP A N 1
ATOM 1073 C CA . ASP A 1 128 ? -15.141 -4.950 -2.318 1.00 94.31 128 ASP A CA 1
ATOM 1074 C C . ASP A 1 128 ? -13.718 -4.425 -2.545 1.00 94.31 128 ASP A C 1
ATOM 1076 O O . ASP A 1 128 ? -13.370 -3.316 -2.130 1.00 94.31 128 ASP A O 1
ATOM 1080 N N . ILE A 1 129 ? -12.899 -5.184 -3.283 1.00 95.12 129 ILE A N 1
ATOM 1081 C CA . ILE A 1 129 ? -11.535 -4.766 -3.638 1.00 95.12 129 ILE A CA 1
ATOM 1082 C C . ILE A 1 129 ? -11.591 -3.488 -4.499 1.00 95.12 129 ILE A C 1
ATOM 1084 O O . ILE A 1 129 ? -12.135 -3.517 -5.609 1.00 95.12 129 ILE A O 1
ATOM 1088 N N . PRO A 1 130 ? -10.979 -2.372 -4.055 1.00 97.19 130 PRO A N 1
ATOM 1089 C CA . PRO A 1 130 ? -10.995 -1.120 -4.797 1.00 97.19 130 PRO A CA 1
ATOM 1090 C C . PRO A 1 130 ? -10.360 -1.249 -6.183 1.00 97.19 130 PRO A C 1
ATOM 1092 O O . PRO A 1 130 ? -9.256 -1.781 -6.336 1.00 97.19 130 PRO A O 1
ATOM 1095 N N . LYS A 1 131 ? -11.007 -0.654 -7.193 1.00 96.62 131 LYS A N 1
ATOM 1096 C CA . LYS A 1 131 ? -10.504 -0.626 -8.576 1.00 96.62 131 LYS A CA 1
ATOM 1097 C C . LYS A 1 131 ? -9.032 -0.181 -8.694 1.00 96.62 131 LYS A C 1
ATOM 1099 O O . LYS A 1 131 ? -8.306 -0.852 -9.421 1.00 96.62 131 LYS A O 1
ATOM 1104 N N . PRO A 1 132 ? -8.536 0.851 -7.976 1.00 97.38 132 PRO A N 1
ATOM 1105 C CA . PRO A 1 132 ? -7.125 1.238 -8.069 1.00 97.38 132 PRO A CA 1
ATOM 1106 C C . PRO A 1 132 ? -6.139 0.120 -7.688 1.00 97.38 132 PRO A C 1
ATOM 1108 O O . PRO A 1 132 ? -5.052 0.047 -8.257 1.00 97.38 132 PRO A O 1
ATOM 1111 N N . LEU A 1 133 ? -6.510 -0.775 -6.762 1.00 97.69 133 LEU A N 1
ATOM 1112 C CA . LEU A 1 133 ? -5.679 -1.925 -6.382 1.00 97.69 133 LEU A CA 1
ATOM 1113 C C . LEU A 1 133 ? -5.723 -3.037 -7.439 1.00 97.69 133 LEU A C 1
ATOM 1115 O O . LEU A 1 133 ? -4.703 -3.675 -7.712 1.00 97.69 133 LEU A O 1
ATOM 1119 N N . LEU A 1 134 ? -6.882 -3.242 -8.073 1.00 96.94 134 LEU A N 1
ATOM 1120 C CA . LEU A 1 134 ? -7.021 -4.162 -9.206 1.00 96.94 134 LEU A CA 1
ATOM 1121 C C . LEU A 1 134 ? -6.218 -3.675 -10.416 1.00 96.94 134 LEU A C 1
ATOM 1123 O O . LEU A 1 134 ? -5.488 -4.454 -11.027 1.00 96.94 134 LEU A O 1
ATOM 1127 N N . ASP A 1 135 ? -6.293 -2.382 -10.726 1.00 97.31 135 ASP A N 1
ATOM 1128 C CA . ASP A 1 135 ? -5.528 -1.772 -11.813 1.00 97.31 135 ASP A CA 1
ATOM 1129 C C . ASP A 1 135 ? -4.020 -1.858 -11.542 1.00 97.31 135 ASP A C 1
ATOM 1131 O O . ASP A 1 135 ? -3.246 -2.136 -12.460 1.00 97.31 135 ASP A O 1
ATOM 1135 N N . LEU A 1 136 ? -3.596 -1.693 -10.282 1.00 97.44 136 LEU A N 1
ATOM 1136 C CA . LEU A 1 136 ? -2.196 -1.860 -9.889 1.00 97.44 136 LEU A CA 1
ATOM 1137 C C . LEU A 1 136 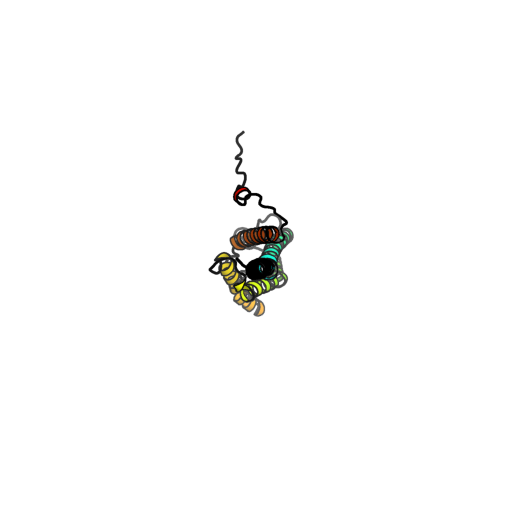? -1.756 -3.308 -10.107 1.00 97.44 136 LEU A C 1
ATOM 1139 O O . LEU A 1 136 ? -0.727 -3.554 -10.731 1.00 97.44 136 LEU A O 1
ATOM 1143 N N . SER A 1 137 ? -2.569 -4.271 -9.679 1.00 96.94 137 SER A N 1
ATOM 1144 C CA . SER A 1 137 ? -2.301 -5.696 -9.902 1.00 96.94 137 SER A CA 1
ATOM 1145 C C . SER A 1 137 ? -2.218 -6.028 -11.399 1.00 96.94 137 SER A C 1
ATOM 1147 O O . SER A 1 137 ? -1.309 -6.738 -11.827 1.00 96.94 137 SER A O 1
ATOM 1149 N N . SER A 1 138 ? -3.097 -5.447 -12.225 1.00 97.31 138 SER A N 1
ATOM 1150 C CA . SER A 1 138 ? -3.056 -5.579 -13.690 1.00 97.31 138 SER A CA 1
ATOM 1151 C C . SER A 1 138 ? -1.781 -4.980 -14.287 1.00 97.31 138 SER A C 1
ATOM 1153 O O . SER A 1 138 ? -1.155 -5.586 -15.158 1.00 97.31 138 SER A O 1
ATOM 1155 N N . HIS A 1 139 ? -1.360 -3.806 -13.813 1.00 96.69 139 HIS A N 1
ATOM 1156 C CA . HIS A 1 139 ? -0.115 -3.167 -14.228 1.00 96.69 139 HIS A CA 1
ATOM 1157 C C . HIS A 1 139 ? 1.109 -4.038 -13.930 1.00 96.69 139 HIS A C 1
ATOM 1159 O O . HIS A 1 139 ? 1.947 -4.244 -14.814 1.00 96.69 139 HIS A O 1
ATOM 1165 N N . ILE A 1 140 ? 1.183 -4.592 -12.719 1.00 96.69 140 ILE A N 1
ATOM 1166 C CA . ILE A 1 140 ? 2.269 -5.473 -12.280 1.00 96.69 140 ILE A CA 1
ATOM 1167 C C . ILE A 1 140 ? 2.272 -6.764 -13.106 1.00 96.69 140 ILE A C 1
ATOM 1169 O O . ILE A 1 140 ? 3.305 -7.153 -13.657 1.00 96.69 140 ILE A O 1
ATOM 1173 N N . ALA A 1 141 ? 1.107 -7.394 -13.280 1.00 96.69 141 ALA A N 1
ATOM 1174 C CA . ALA A 1 141 ? 0.960 -8.581 -14.116 1.00 96.69 141 ALA A CA 1
ATOM 1175 C C . ALA A 1 141 ? 1.400 -8.323 -15.567 1.00 96.69 141 ALA A C 1
ATOM 1177 O O . ALA A 1 141 ? 2.069 -9.165 -16.166 1.00 96.69 141 ALA A O 1
ATOM 1178 N N . GLY A 1 142 ? 1.108 -7.138 -16.110 1.00 96.38 142 GLY A N 1
ATOM 1179 C CA . GLY A 1 142 ? 1.521 -6.736 -17.453 1.00 96.38 142 GLY A CA 1
ATOM 1180 C C . GLY A 1 142 ? 3.040 -6.626 -17.649 1.00 96.38 142 GLY A C 1
ATOM 1181 O O . GLY A 1 142 ? 3.503 -6.725 -18.785 1.00 96.38 142 GLY A O 1
ATOM 1182 N N . TYR A 1 143 ? 3.836 -6.494 -16.581 1.00 96.44 143 TYR A N 1
ATOM 1183 C CA . TYR A 1 143 ? 5.301 -6.549 -16.672 1.00 96.44 143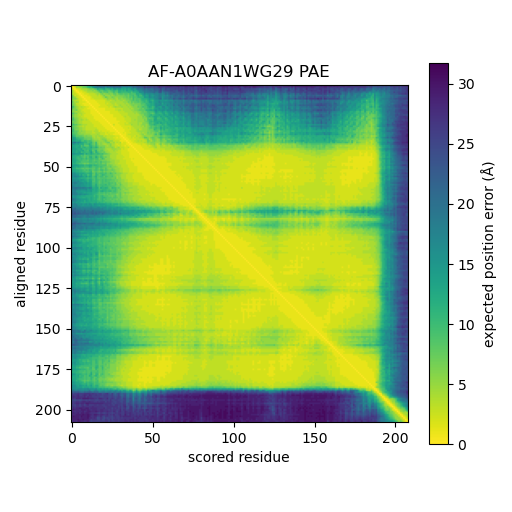 TYR A CA 1
ATOM 1184 C C . TYR A 1 143 ? 5.855 -7.976 -16.765 1.00 96.44 143 TYR A C 1
ATOM 1186 O O . TYR A 1 143 ? 6.927 -8.164 -17.337 1.00 96.44 143 TYR A O 1
ATOM 1194 N N . LYS A 1 144 ? 5.147 -8.999 -16.272 1.00 95.88 144 LYS A N 1
ATOM 1195 C CA . LYS A 1 144 ? 5.624 -10.399 -16.268 1.00 95.88 144 LYS A CA 1
ATOM 1196 C C . LYS A 1 144 ? 6.078 -10.894 -17.658 1.00 95.88 144 LYS A C 1
ATOM 1198 O O . LYS A 1 144 ? 7.221 -11.345 -17.772 1.00 95.88 144 LYS A O 1
ATOM 1203 N N . PRO A 1 145 ? 5.277 -10.767 -18.736 1.00 96.50 145 PRO A N 1
ATOM 1204 C CA . PRO A 1 145 ? 5.721 -11.122 -20.090 1.00 96.50 145 PRO A CA 1
ATOM 1205 C C . PRO A 1 145 ? 6.871 -10.247 -20.617 1.00 96.50 145 PRO A C 1
ATOM 1207 O O . PRO A 1 145 ? 7.728 -10.749 -21.341 1.00 96.50 145 PRO A O 1
ATOM 1210 N N . VAL A 1 146 ? 6.936 -8.965 -20.238 1.00 96.75 146 VAL A N 1
ATOM 1211 C CA . VAL A 1 146 ? 8.031 -8.057 -20.634 1.00 96.75 146 VAL A CA 1
ATOM 1212 C C . VAL A 1 146 ? 9.361 -8.544 -20.062 1.00 96.75 146 VAL A C 1
ATOM 1214 O O . VAL A 1 146 ? 10.346 -8.665 -20.784 1.00 96.75 146 VAL A O 1
ATOM 1217 N N . LEU A 1 147 ? 9.379 -8.894 -18.775 1.00 96.38 147 LEU A N 1
ATOM 1218 C CA . LEU A 1 147 ? 10.574 -9.409 -18.108 1.00 96.38 147 LEU A CA 1
ATOM 1219 C C . LEU A 1 147 ? 11.000 -10.773 -18.656 1.00 96.38 147 LEU A C 1
ATOM 1221 O O . LEU A 1 147 ? 12.195 -11.046 -18.759 1.00 96.38 147 LEU A O 1
ATOM 1225 N N . ALA A 1 148 ? 10.041 -11.629 -19.018 1.00 96.88 148 ALA A N 1
ATOM 1226 C CA . ALA A 1 148 ? 10.336 -12.901 -19.668 1.00 96.88 148 ALA A CA 1
ATOM 1227 C C . ALA A 1 148 ? 11.034 -12.691 -21.024 1.00 96.88 148 ALA A C 1
ATOM 1229 O O . ALA A 1 148 ? 12.061 -13.320 -21.278 1.00 96.88 148 ALA A O 1
ATOM 1230 N N . ALA A 1 149 ? 10.543 -11.756 -21.844 1.00 97.06 149 ALA A N 1
ATOM 1231 C CA . ALA A 1 149 ? 11.174 -11.388 -23.113 1.00 97.06 149 ALA A CA 1
ATOM 1232 C C . ALA A 1 149 ? 12.595 -10.831 -22.907 1.00 97.06 149 ALA A C 1
ATOM 1234 O O . ALA A 1 149 ? 13.539 -11.276 -23.563 1.00 97.06 149 ALA A O 1
ATOM 1235 N N . TRP A 1 150 ? 12.781 -9.952 -21.915 1.00 96.81 150 TRP A N 1
ATOM 1236 C CA . TRP A 1 150 ? 14.092 -9.375 -21.596 1.00 96.81 150 TRP A CA 1
ATOM 1237 C C . TRP A 1 150 ? 15.136 -10.430 -21.216 1.00 96.81 150 TRP A C 1
ATOM 1239 O O . TRP A 1 150 ? 16.303 -10.287 -21.588 1.00 96.81 150 TRP A O 1
ATOM 1249 N N . LYS A 1 151 ? 14.738 -11.497 -20.507 1.00 95.69 151 LYS A N 1
ATOM 1250 C CA . LYS A 1 151 ? 15.624 -12.633 -20.186 1.00 95.69 151 LYS A CA 1
ATOM 1251 C C . LYS A 1 151 ? 16.074 -13.394 -21.437 1.00 95.69 151 LYS A C 1
ATOM 1253 O O . LYS A 1 151 ? 17.181 -13.920 -21.449 1.00 95.69 151 LYS A O 1
ATOM 1258 N N . GLY A 1 152 ? 15.240 -13.428 -22.477 1.00 95.06 152 GLY A N 1
ATOM 1259 C CA . GLY A 1 152 ? 15.564 -13.992 -23.791 1.00 95.06 152 GLY A CA 1
ATOM 1260 C C . GLY A 1 152 ? 16.320 -13.039 -24.725 1.00 95.06 152 GLY A C 1
ATOM 1261 O O . GLY A 1 152 ? 16.576 -13.402 -25.868 1.00 95.06 152 GLY A O 1
ATOM 1262 N N . GLY A 1 153 ? 16.662 -11.828 -24.269 1.00 96.12 153 GLY A N 1
ATOM 1263 C CA . GLY A 1 153 ? 17.335 -10.808 -25.080 1.00 96.12 153 GLY A CA 1
ATOM 1264 C C . GLY A 1 153 ? 16.408 -10.004 -25.999 1.00 96.12 153 GLY A C 1
ATOM 1265 O O . GLY A 1 153 ? 16.891 -9.159 -26.751 1.00 96.12 153 GLY A O 1
ATOM 1266 N N . ASP A 1 154 ? 15.092 -10.221 -25.933 1.00 96.50 154 ASP A N 1
ATOM 1267 C CA . ASP A 1 154 ? 14.117 -9.422 -26.672 1.00 96.50 154 ASP A CA 1
ATOM 1268 C C . ASP A 1 154 ? 13.747 -8.165 -25.873 1.00 96.50 154 ASP A C 1
ATOM 1270 O O . ASP A 1 154 ? 13.085 -8.226 -24.836 1.00 96.50 154 ASP A O 1
ATOM 1274 N N . TYR A 1 155 ? 14.175 -7.006 -26.379 1.00 95.12 155 TYR A N 1
ATOM 1275 C CA .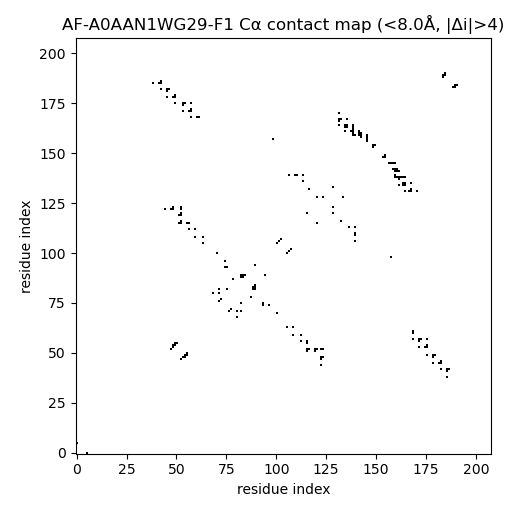 TYR A 1 155 ? 13.901 -5.686 -25.801 1.00 95.12 155 TYR A CA 1
ATOM 1276 C C . TYR A 1 155 ? 12.927 -4.848 -26.645 1.00 95.12 155 TYR A C 1
ATOM 1278 O O . TYR A 1 155 ? 12.879 -3.623 -26.493 1.00 95.12 155 TYR A O 1
ATOM 1286 N N . SER A 1 156 ? 12.155 -5.480 -27.537 1.00 92.56 156 SER A N 1
ATOM 1287 C CA . SER A 1 156 ? 11.171 -4.810 -28.402 1.00 92.56 156 SER A CA 1
ATOM 1288 C C . SER A 1 156 ? 10.091 -4.065 -27.607 1.00 92.56 156 SER A C 1
ATOM 1290 O O . SER A 1 156 ? 9.636 -2.995 -28.013 1.00 92.56 156 SER A O 1
ATOM 1292 N N . ARG A 1 157 ? 9.729 -4.581 -26.427 1.00 91.88 157 ARG A N 1
ATOM 1293 C CA . ARG A 1 157 ? 8.810 -3.950 -25.474 1.00 91.88 157 ARG A CA 1
ATOM 1294 C C . ARG A 1 157 ? 9.545 -3.567 -24.199 1.00 91.88 157 ARG A C 1
ATOM 1296 O O . ARG A 1 157 ? 10.302 -4.366 -23.656 1.00 91.88 157 ARG A O 1
ATOM 1303 N N . ASN A 1 158 ? 9.293 -2.356 -23.698 1.00 92.31 158 ASN A N 1
ATOM 1304 C CA . ASN A 1 158 ? 9.990 -1.839 -22.518 1.00 92.31 158 ASN A CA 1
ATOM 1305 C C . ASN A 1 158 ? 9.075 -1.439 -21.342 1.00 92.31 158 ASN A C 1
ATOM 1307 O O . ASN A 1 158 ? 9.575 -1.006 -20.307 1.00 92.31 158 ASN A O 1
ATOM 1311 N N . TRP A 1 159 ? 7.756 -1.573 -21.479 1.00 89.31 159 TRP A N 1
ATOM 1312 C CA . TRP A 1 159 ? 6.770 -1.153 -20.478 1.00 89.31 159 TRP A CA 1
ATOM 1313 C C . TRP A 1 159 ? 5.587 -2.128 -20.417 1.00 89.31 159 TRP A C 1
ATOM 1315 O O . TRP A 1 159 ? 5.359 -2.898 -21.357 1.00 89.31 159 TRP A O 1
ATOM 1325 N N . SER A 1 160 ? 4.846 -2.084 -19.307 1.00 91.44 160 SER A N 1
ATOM 1326 C CA . SER A 1 160 ? 3.647 -2.901 -19.074 1.00 91.44 160 SER A CA 1
ATOM 1327 C C . SER A 1 160 ? 2.540 -2.645 -20.104 1.00 91.44 160 SER A C 1
ATOM 1329 O O . SER A 1 160 ? 2.439 -1.567 -20.684 1.00 91.44 160 SER A O 1
ATOM 1331 N N . PHE A 1 161 ? 1.679 -3.640 -20.325 1.00 87.25 161 PHE A N 1
ATOM 1332 C CA . PHE A 1 161 ? 0.486 -3.511 -21.173 1.00 87.25 161 PHE A CA 1
ATOM 1333 C C . PHE A 1 161 ? -0.575 -2.573 -20.591 1.00 87.25 161 PHE A C 1
ATOM 1335 O O . PHE A 1 161 ? -1.345 -1.977 -21.342 1.00 87.25 161 PHE A O 1
ATOM 1342 N N . THR A 1 162 ? -0.602 -2.438 -19.270 1.00 89.19 162 THR A N 1
ATOM 1343 C CA . THR A 1 162 ? -1.493 -1.528 -18.553 1.00 89.19 162 THR A CA 1
ATOM 1344 C C . THR A 1 162 ? -0.649 -0.387 -18.004 1.00 89.19 162 THR A C 1
ATOM 1346 O O . THR A 1 162 ? 0.463 -0.618 -17.537 1.00 89.19 162 THR A O 1
ATOM 1349 N N . ASN A 1 163 ? -1.141 0.849 -18.051 1.00 89.81 163 ASN A N 1
ATOM 1350 C CA . ASN A 1 163 ? -0.441 1.978 -17.436 1.00 89.81 163 ASN A CA 1
ATOM 1351 C C . ASN A 1 163 ? -0.487 1.881 -15.908 1.00 89.81 163 ASN A C 1
ATOM 1353 O O . ASN A 1 163 ? -1.396 1.267 -15.353 1.00 89.81 163 ASN A O 1
ATOM 1357 N N . PHE A 1 164 ? 0.486 2.494 -15.231 1.00 91.75 164 PHE A N 1
ATOM 1358 C CA . PHE A 1 164 ? 0.451 2.586 -13.774 1.00 91.75 164 PHE A CA 1
ATOM 1359 C C . PHE A 1 164 ? -0.769 3.425 -13.344 1.00 91.75 164 PHE A C 1
ATOM 1361 O O . PHE A 1 164 ? -0.932 4.536 -13.869 1.00 91.75 164 PHE A O 1
ATOM 1368 N N . PRO A 1 165 ? -1.621 2.935 -12.425 1.00 94.62 165 PRO A N 1
ATOM 1369 C CA . PRO A 1 165 ? -2.825 3.648 -12.000 1.00 94.62 165 PRO A CA 1
ATOM 1370 C C . PRO A 1 165 ? -2.467 4.843 -11.113 1.00 94.62 165 PRO A C 1
ATOM 1372 O O . PRO A 1 165 ? -1.980 4.679 -9.997 1.00 94.62 165 PRO A O 1
ATOM 1375 N N . GLN A 1 166 ? -2.726 6.063 -11.577 1.00 90.56 166 GLN A N 1
ATOM 1376 C CA . GLN A 1 166 ? -2.376 7.272 -10.818 1.00 90.56 166 GLN A CA 1
ATOM 1377 C C . GLN A 1 166 ? -3.226 7.420 -9.547 1.00 90.56 166 GLN A C 1
ATOM 1379 O O . GLN A 1 166 ? -2.767 7.934 -8.527 1.00 90.56 166 GLN A O 1
ATOM 1384 N N . GLU A 1 167 ? -4.449 6.900 -9.586 1.00 95.50 167 GLU A N 1
ATOM 1385 C CA . GLU A 1 167 ? -5.443 6.954 -8.518 1.00 95.50 167 GLU A CA 1
ATOM 1386 C C . GLU A 1 167 ? -5.065 6.087 -7.313 1.00 95.50 167 GLU A C 1
ATOM 1388 O O . GLU A 1 167 ? -5.586 6.291 -6.216 1.00 95.50 167 GLU A O 1
ATOM 1393 N N . VAL A 1 168 ? -4.150 5.121 -7.477 1.00 97.06 168 VAL A N 1
ATOM 1394 C CA . VAL A 1 168 ? -3.770 4.224 -6.376 1.00 97.06 168 VAL A CA 1
ATOM 1395 C C . VAL A 1 168 ? -3.112 4.991 -5.234 1.00 97.06 168 VAL A C 1
ATOM 1397 O O . VAL A 1 168 ? -3.360 4.701 -4.066 1.00 97.06 168 VAL A O 1
ATOM 1400 N N . ARG A 1 169 ? -2.333 6.027 -5.554 1.00 95.75 169 ARG A N 1
ATOM 1401 C CA . ARG A 1 169 ? -1.631 6.840 -4.558 1.00 95.75 169 ARG A CA 1
ATOM 1402 C C . ARG A 1 169 ? -2.588 7.678 -3.726 1.00 95.75 169 ARG A C 1
ATOM 1404 O O . ARG A 1 169 ? -2.499 7.662 -2.499 1.00 95.75 169 ARG A O 1
ATOM 1411 N N . SER A 1 170 ? -3.513 8.392 -4.373 1.00 96.69 170 SER A N 1
ATOM 1412 C CA . SER A 1 170 ? -4.518 9.189 -3.660 1.00 96.69 170 SER A CA 1
ATOM 1413 C C . SER A 1 170 ? -5.398 8.293 -2.796 1.00 96.69 170 SER A C 1
ATOM 1415 O O . SER A 1 170 ? -5.564 8.579 -1.612 1.00 96.69 170 SER A O 1
ATOM 1417 N N . HIS A 1 171 ? -5.845 7.158 -3.338 1.00 97.81 171 HIS A N 1
ATOM 1418 C CA . HIS A 1 171 ? -6.610 6.164 -2.594 1.00 97.81 171 HIS A CA 1
ATOM 1419 C C . HIS A 1 171 ? -5.866 5.677 -1.337 1.00 97.81 171 HIS A C 1
ATOM 1421 O O . HIS A 1 171 ? -6.384 5.782 -0.223 1.00 97.81 171 HIS A O 1
ATOM 1427 N N . LEU A 1 172 ? -4.625 5.199 -1.481 1.00 98.19 172 LEU A N 1
ATOM 1428 C CA . LEU A 1 172 ? -3.831 4.694 -0.356 1.00 98.19 172 LEU A CA 1
ATOM 1429 C C . LEU A 1 172 ? -3.550 5.780 0.687 1.00 98.19 172 LEU A C 1
ATOM 1431 O O . LEU A 1 172 ? -3.657 5.521 1.887 1.00 98.19 172 LEU A O 1
ATOM 1435 N N . LYS A 1 173 ? -3.247 7.005 0.249 1.00 97.94 173 LYS A N 1
ATOM 1436 C CA . LYS A 1 173 ? -3.028 8.151 1.137 1.00 97.94 173 LYS A CA 1
ATOM 1437 C C . LYS A 1 173 ? -4.273 8.480 1.954 1.00 97.94 173 LYS A C 1
ATOM 1439 O O . LYS A 1 173 ? -4.180 8.654 3.170 1.00 97.94 173 LYS A O 1
ATOM 1444 N N . GLU A 1 174 ? -5.429 8.567 1.302 1.00 97.94 174 GLU A N 1
ATOM 1445 C CA . GLU A 1 174 ? -6.706 8.856 1.956 1.00 97.94 174 GLU A CA 1
ATOM 1446 C C . GLU A 1 174 ? -7.036 7.801 3.013 1.00 97.94 174 GLU A C 1
ATOM 1448 O O . GLU A 1 174 ? -7.354 8.147 4.155 1.00 97.94 174 GLU A O 1
ATOM 1453 N N . ARG A 1 175 ? -6.887 6.513 2.675 1.00 98.25 175 ARG A N 1
ATOM 1454 C CA . ARG A 1 175 ? -7.143 5.410 3.613 1.00 98.25 175 ARG A CA 1
ATOM 1455 C C . ARG A 1 175 ? -6.139 5.355 4.754 1.00 98.25 175 ARG A C 1
ATOM 1457 O O . ARG A 1 175 ? -6.542 5.189 5.905 1.00 98.25 175 ARG A O 1
ATOM 1464 N N . TYR A 1 176 ? -4.859 5.587 4.480 1.00 98.38 176 TYR A N 1
ATOM 1465 C CA . TYR A 1 176 ? -3.836 5.671 5.518 1.00 98.38 176 TYR A CA 1
ATOM 1466 C C . TYR A 1 176 ? -4.135 6.796 6.523 1.00 98.38 176 TYR A C 1
ATOM 1468 O O . TYR A 1 176 ? -4.118 6.572 7.736 1.00 98.38 176 TYR A O 1
ATOM 1476 N N . VAL A 1 177 ? -4.472 8.000 6.044 1.00 97.94 177 VAL A N 1
ATOM 1477 C CA . VAL A 1 177 ? -4.824 9.140 6.909 1.00 97.94 177 VAL A CA 1
ATOM 1478 C C . VAL A 1 177 ? -6.095 8.858 7.710 1.00 97.94 177 VAL A C 1
ATOM 1480 O O . VAL A 1 177 ? -6.125 9.111 8.919 1.00 97.94 177 VAL A O 1
ATOM 1483 N N . PHE A 1 178 ? -7.122 8.299 7.068 1.00 97.56 178 PHE A N 1
ATOM 1484 C CA . PHE A 1 178 ? -8.357 7.888 7.731 1.00 97.56 178 PHE A CA 1
ATOM 1485 C C . PHE A 1 178 ? -8.077 6.921 8.892 1.00 97.56 178 PHE A C 1
ATOM 1487 O O . PHE A 1 178 ? -8.485 7.182 10.027 1.00 97.56 178 PHE A O 1
ATOM 1494 N N . LEU A 1 179 ? -7.306 5.859 8.645 1.00 98.19 179 LEU A N 1
ATOM 1495 C CA . LEU A 1 179 ? -6.954 4.870 9.661 1.00 98.19 179 LEU A CA 1
ATOM 1496 C C . LEU A 1 179 ? -6.084 5.457 10.778 1.00 98.19 179 LEU A C 1
ATOM 1498 O O . LEU A 1 179 ? -6.319 5.162 11.947 1.00 98.19 179 LEU A O 1
ATOM 1502 N N . LYS A 1 180 ? -5.124 6.340 10.469 1.00 97.69 180 LYS A N 1
ATOM 1503 C CA . LYS A 1 180 ? -4.328 7.039 11.496 1.00 97.69 180 LYS A CA 1
ATOM 1504 C C . LYS A 1 180 ? -5.199 7.892 12.415 1.00 97.69 180 LYS A C 1
ATOM 1506 O O . LYS A 1 180 ? -4.953 7.931 13.620 1.00 97.69 180 LYS A O 1
ATOM 1511 N N . ASN A 1 181 ? -6.216 8.558 11.877 1.00 96.19 181 ASN A N 1
ATOM 1512 C CA . ASN A 1 181 ? -7.158 9.329 12.686 1.00 96.19 181 ASN A CA 1
ATOM 1513 C C . ASN A 1 181 ? -8.075 8.417 13.508 1.00 96.19 181 ASN A C 1
ATOM 1515 O O . 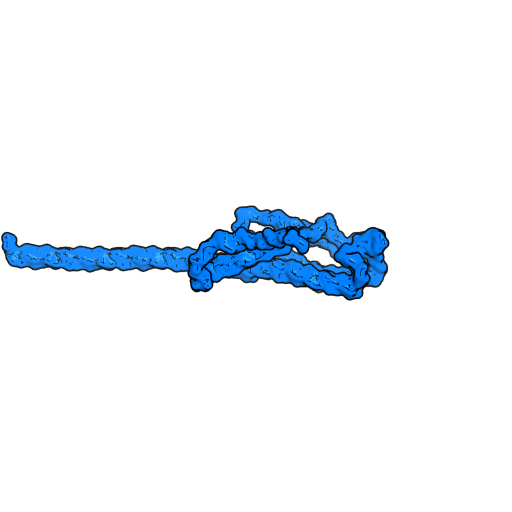ASN A 1 181 ? -8.316 8.697 14.685 1.00 96.19 181 ASN A O 1
ATOM 1519 N N . ARG A 1 182 ? -8.519 7.290 12.938 1.00 95.38 182 ARG A N 1
ATOM 1520 C CA . ARG A 1 182 ? -9.286 6.278 13.674 1.00 95.38 182 ARG A CA 1
ATOM 1521 C C . ARG A 1 182 ? -8.477 5.694 14.832 1.00 95.38 182 ARG A C 1
ATOM 1523 O O . ARG A 1 182 ? -8.992 5.645 15.944 1.00 95.38 182 ARG A O 1
ATOM 1530 N N . GLN A 1 183 ? -7.211 5.350 14.599 1.00 95.94 183 GLN A N 1
ATOM 1531 C CA . GLN A 1 183 ? -6.281 4.851 15.615 1.00 95.94 183 GLN A CA 1
ATOM 1532 C C . GLN A 1 183 ? -6.107 5.841 16.771 1.00 95.94 183 GLN A C 1
ATOM 1534 O O . GLN A 1 183 ? -6.076 5.420 17.915 1.00 95.94 183 GLN A O 1
ATOM 1539 N N . ARG A 1 184 ? -6.006 7.147 16.483 1.00 94.25 184 ARG A N 1
ATOM 1540 C CA . ARG A 1 184 ? -5.914 8.202 17.510 1.00 94.25 184 ARG A CA 1
ATOM 1541 C C . ARG A 1 184 ? -7.222 8.439 18.274 1.00 94.25 184 ARG A C 1
ATOM 1543 O O . ARG A 1 184 ? -7.177 8.991 19.368 1.00 94.25 184 ARG A O 1
ATOM 1550 N N . SER A 1 185 ? -8.366 8.103 17.676 1.00 91.19 185 SER A N 1
ATOM 1551 C CA . SER A 1 185 ? -9.693 8.261 18.295 1.00 91.19 185 SER A CA 1
ATOM 1552 C C . SER A 1 185 ? -10.035 7.087 19.219 1.00 91.19 185 SER A C 1
ATOM 1554 O O . SER A 1 185 ? -10.485 7.294 20.341 1.00 91.19 185 SER A O 1
ATOM 1556 N N . LEU A 1 186 ? -9.726 5.860 18.781 1.00 90.75 186 LEU A N 1
ATOM 1557 C CA . LEU A 1 186 ? -9.347 4.754 19.678 1.00 90.75 186 LEU A CA 1
ATOM 1558 C C . LEU A 1 186 ? -8.061 5.202 20.422 1.00 90.75 186 LEU A C 1
ATOM 1560 O O . LEU A 1 186 ? -7.601 6.283 20.162 1.00 90.75 186 LEU A O 1
ATOM 1564 N N . ILE A 1 187 ? -7.408 4.530 21.356 1.00 90.38 187 ILE A N 1
ATOM 1565 C CA . ILE A 1 187 ? -6.337 5.130 22.215 1.00 90.38 187 ILE A CA 1
ATOM 1566 C C . ILE A 1 187 ? -6.723 6.408 23.034 1.00 90.38 187 ILE A C 1
ATOM 1568 O O . ILE A 1 187 ? -6.156 6.613 24.101 1.00 90.38 187 ILE A O 1
ATOM 1572 N N . GLY A 1 188 ? -7.691 7.242 22.633 1.00 83.88 188 GLY A N 1
ATOM 1573 C CA . GLY A 1 188 ? -8.147 8.427 23.372 1.00 83.88 188 GLY A CA 1
ATOM 1574 C C . GLY A 1 188 ? -7.317 9.700 23.152 1.00 83.88 188 GLY A C 1
ATOM 1575 O O . GLY A 1 188 ? -7.374 10.609 23.975 1.00 83.88 188 GLY A O 1
ATOM 1576 N N . LEU A 1 189 ? -6.553 9.796 22.056 1.00 75.56 189 LEU A N 1
ATOM 1577 C CA . LEU A 1 189 ? -5.733 10.976 21.725 1.00 75.56 189 LEU A CA 1
ATOM 1578 C C . LEU A 1 189 ? -6.526 12.106 21.044 1.00 75.56 189 LEU A C 1
ATOM 1580 O O . LEU A 1 189 ? -6.045 13.235 20.978 1.00 75.56 189 LEU A O 1
ATOM 1584 N N . VAL A 1 190 ? -7.727 11.821 20.530 1.00 65.88 190 VAL A N 1
ATOM 1585 C CA . VAL A 1 190 ? -8.670 12.825 20.011 1.00 65.88 190 VAL A CA 1
ATOM 1586 C C . VAL A 1 190 ? -9.958 12.743 20.824 1.00 65.88 190 VAL A C 1
ATOM 1588 O O . VAL A 1 190 ? -10.860 11.965 20.522 1.00 65.88 190 VAL A O 1
ATOM 1591 N N . THR A 1 191 ? -10.059 13.553 21.875 1.00 53.28 191 THR A N 1
ATOM 1592 C CA . THR A 1 191 ? -11.316 13.795 22.589 1.00 53.28 191 THR A CA 1
ATOM 1593 C C . THR A 1 191 ? -12.276 14.527 21.656 1.00 53.28 191 THR A C 1
ATOM 1595 O O . THR A 1 191 ? -12.013 15.669 21.294 1.00 53.28 191 THR A O 1
ATOM 1598 N N . ALA A 1 192 ? -13.343 13.837 21.229 1.00 43.91 192 ALA A N 1
ATOM 1599 C CA . ALA A 1 192 ? -14.555 14.330 20.558 1.00 43.91 192 ALA A CA 1
ATOM 1600 C C . ALA A 1 192 ? -14.503 15.773 20.005 1.00 43.91 192 ALA A C 1
ATOM 1602 O O . ALA A 1 192 ? -15.308 16.627 20.368 1.00 43.91 192 ALA A O 1
ATOM 1603 N N . SER A 1 193 ? -13.587 16.053 19.079 1.00 43.94 193 SER A N 1
ATOM 1604 C CA . SER A 1 193 ? -13.679 17.231 18.223 1.00 43.94 193 SER A CA 1
ATOM 1605 C C . SER A 1 193 ? -14.344 16.772 16.933 1.00 43.94 193 SER A C 1
ATOM 1607 O O . SER A 1 193 ? -13.742 16.122 16.089 1.00 43.94 193 SER A O 1
ATOM 1609 N N . ASN A 1 194 ? -15.650 17.028 16.886 1.00 42.50 194 ASN A N 1
ATOM 1610 C CA . ASN A 1 194 ? -16.584 16.896 15.770 1.00 42.50 194 ASN A CA 1
ATOM 1611 C C . ASN A 1 194 ? -15.970 16.404 14.425 1.00 42.50 194 ASN A C 1
ATOM 1613 O O . ASN A 1 194 ? -15.283 17.185 13.754 1.00 42.50 194 ASN A O 1
ATOM 1617 N N . PRO A 1 195 ? -16.249 15.159 13.982 1.00 45.56 195 PRO A N 1
ATOM 1618 C CA . PRO A 1 195 ? -15.661 14.575 12.768 1.00 45.56 195 PRO A CA 1
ATOM 1619 C C . PRO A 1 195 ? -16.007 15.325 11.467 1.00 45.56 195 PRO A C 1
ATOM 1621 O O . PRO A 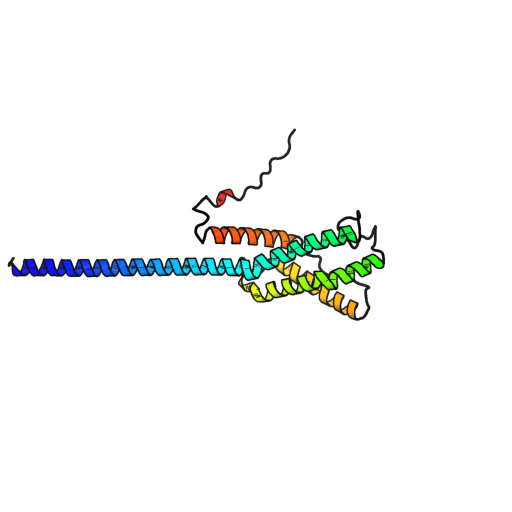1 195 ? -15.325 15.139 10.463 1.00 45.56 195 PRO A O 1
ATOM 1624 N N . ASN A 1 196 ? -16.986 16.238 11.484 1.00 46.22 196 ASN A N 1
ATOM 1625 C CA . ASN A 1 196 ? -17.336 17.075 10.331 1.00 46.22 196 ASN A CA 1
ATOM 1626 C C . ASN A 1 196 ? -16.382 18.255 10.064 1.00 46.22 196 ASN A C 1
ATOM 1628 O O . ASN A 1 196 ? -16.563 18.959 9.076 1.00 46.22 196 ASN A O 1
ATOM 1632 N N . LYS A 1 197 ? -15.361 18.505 10.899 1.00 44.34 197 LYS A N 1
ATOM 1633 C CA . LYS A 1 197 ? -14.471 19.671 10.714 1.00 44.34 197 LYS A CA 1
ATOM 1634 C C . LYS A 1 197 ? -13.221 19.406 9.859 1.00 44.34 197 LYS A C 1
ATOM 1636 O O . LYS A 1 197 ? -12.469 20.338 9.595 1.00 44.34 197 LYS A O 1
ATOM 1641 N N . LEU A 1 198 ? -12.990 18.172 9.403 1.00 46.62 198 LEU A N 1
ATOM 1642 C CA . LEU A 1 198 ? -11.800 17.816 8.606 1.00 46.62 198 LEU A CA 1
ATOM 1643 C C . LEU A 1 198 ? -12.077 17.593 7.109 1.00 46.62 198 LEU A C 1
ATOM 1645 O O . LEU A 1 198 ? -11.150 17.291 6.363 1.00 46.62 198 LEU A O 1
ATOM 1649 N N . MET A 1 199 ? -13.313 17.807 6.647 1.00 42.84 199 MET A N 1
ATOM 1650 C CA . MET A 1 199 ? -13.668 17.812 5.223 1.00 42.84 199 MET A CA 1
ATOM 1651 C C . MET A 1 199 ? -14.003 19.227 4.740 1.00 42.84 199 MET A C 1
ATOM 1653 O O . MET A 1 199 ? -15.133 19.523 4.380 1.00 42.84 199 MET A O 1
ATOM 1657 N N . HIS A 1 200 ? -13.012 20.115 4.713 1.00 36.50 200 HIS A N 1
ATOM 1658 C CA . HIS A 1 200 ? -13.036 21.254 3.796 1.00 36.50 200 HIS A CA 1
ATOM 1659 C C . HIS A 1 200 ? -11.617 21.514 3.282 1.00 36.50 200 HIS A C 1
ATOM 1661 O O . HIS A 1 200 ? -10.773 21.990 4.044 1.00 36.50 200 HIS A O 1
ATOM 1667 N N . PRO A 1 201 ? -11.330 21.248 1.996 1.00 42.84 201 PRO A N 1
ATOM 1668 C CA . PRO A 1 201 ? -10.251 21.936 1.319 1.00 42.84 201 PRO A CA 1
ATOM 1669 C C . PRO A 1 201 ? -10.679 23.396 1.154 1.00 42.84 201 PRO A C 1
ATOM 1671 O O . PRO A 1 201 ? -11.729 23.699 0.587 1.00 42.84 201 PRO A O 1
ATOM 1674 N N . THR A 1 202 ? -9.865 24.309 1.669 1.00 40.31 202 THR A N 1
ATOM 1675 C CA . THR A 1 202 ? -9.927 25.734 1.356 1.00 40.31 202 THR A CA 1
ATOM 1676 C C . THR A 1 202 ? -9.759 25.935 -0.148 1.00 40.31 202 THR A C 1
ATOM 1678 O O . THR A 1 202 ? -8.642 26.042 -0.647 1.00 40.31 202 THR A O 1
ATOM 1681 N N . ALA A 1 203 ? -10.872 26.024 -0.869 1.00 41.06 203 ALA A N 1
ATOM 1682 C CA . ALA A 1 203 ? -10.937 26.760 -2.117 1.00 41.06 203 ALA A CA 1
ATOM 1683 C C . ALA A 1 203 ? -11.197 28.230 -1.760 1.00 41.06 203 ALA A C 1
ATOM 1685 O O . ALA A 1 203 ? -12.342 28.665 -1.667 1.00 41.06 203 ALA A O 1
ATOM 1686 N N . LYS A 1 204 ? -10.128 28.998 -1.520 1.00 37.56 204 LYS A N 1
ATOM 1687 C CA . LYS A 1 204 ? -10.188 30.445 -1.731 1.00 37.56 204 LYS A CA 1
ATOM 1688 C C . LYS A 1 204 ? -9.502 30.715 -3.059 1.00 37.56 204 LYS A C 1
ATOM 1690 O O . LYS A 1 204 ? -8.279 30.680 -3.160 1.00 37.56 204 LYS A O 1
ATOM 1695 N N . ALA A 1 205 ? -10.345 30.885 -4.069 1.00 35.44 205 ALA A N 1
ATOM 1696 C CA . ALA A 1 205 ? -9.976 31.420 -5.358 1.00 35.44 205 ALA A CA 1
ATOM 1697 C C . ALA A 1 205 ? -9.321 32.793 -5.174 1.00 35.44 205 ALA A C 1
ATOM 1699 O O . ALA A 1 205 ? -9.741 33.596 -4.336 1.00 35.44 205 ALA A O 1
ATOM 1700 N N . ALA A 1 206 ? -8.287 33.013 -5.977 1.00 40.91 206 ALA A N 1
ATOM 1701 C CA . ALA A 1 206 ? -7.767 34.322 -6.291 1.00 40.91 206 ALA A CA 1
ATOM 1702 C C . ALA A 1 206 ? -8.880 35.174 -6.920 1.00 40.91 206 ALA A C 1
ATOM 1704 O O . ALA A 1 206 ? -9.538 34.748 -7.869 1.00 40.91 206 ALA A O 1
ATOM 1705 N N . ALA A 1 207 ? -9.061 36.362 -6.367 1.00 42.19 207 ALA A N 1
ATOM 1706 C CA . ALA A 1 207 ? -9.606 37.534 -7.026 1.00 42.19 207 ALA A CA 1
ATOM 1707 C C . ALA A 1 207 ? -8.947 38.713 -6.307 1.00 42.19 207 ALA A C 1
ATOM 1709 O O . ALA A 1 207 ? -9.311 39.019 -5.171 1.00 42.19 207 ALA A O 1
ATOM 1710 N N . ASP A 1 208 ? -7.798 39.122 -6.841 1.00 39.53 208 ASP A N 1
ATOM 1711 C CA . ASP A 1 208 ? -7.478 40.488 -7.279 1.00 39.53 208 ASP A CA 1
ATOM 1712 C C . ASP A 1 208 ? -6.086 40.483 -7.935 1.00 39.53 208 ASP A C 1
ATOM 1714 O O . ASP A 1 208 ? -5.147 39.899 -7.340 1.00 39.53 208 ASP A O 1
#

Sequence (208 aa):
MSDNDEKHWKFIISISVTVILAFCGYLYTWNQARNDAQYNAQLERVNSQLKEFYGPLYVLTEAEELSFEQFLKHTRPNQGRAFWNVNNPPNEEQKKAWRQWISAVTIPNYERMELIILQHSDLIIEDDIPKPLLDLSSHIAGYKPVLAAWKGGDYSRNWSFTNFPQEVRSHLKERYVFLKNRQRSLIGLVTASNPNKLMHPTAKAAAD